Protein AF-0000000084945903 (afdb_homodimer)

Structure (mmCIF, N/CA/C/O backbone):
data_AF-0000000084945903-model_v1
#
loop_
_entity.id
_entity.type
_entity.pdbx_description
1 polymer 'inorganic diphosphatase'
#
loop_
_atom_site.group_PDB
_atom_site.id
_atom_site.type_symbol
_atom_site.label_atom_id
_atom_site.label_alt_id
_atom_site.label_comp_id
_atom_site.label_asym_id
_atom_site.label_entity_id
_atom_site.label_seq_id
_atom_site.pdbx_PDB_ins_code
_atom_site.Cartn_x
_atom_site.Cartn_y
_atom_site.Cartn_z
_atom_site.occupancy
_atom_site.B_iso_or_equiv
_atom_site.auth_seq_id
_atom_site.auth_comp_id
_atom_site.auth_asym_id
_atom_site.auth_atom_id
_atom_site.pdbx_PDB_model_num
ATOM 1 N N . MET A 1 1 ? -1.963 -28.906 -8.922 1 53.62 1 MET A N 1
ATOM 2 C CA . MET A 1 1 ? -1.232 -28.281 -7.812 1 53.62 1 MET A CA 1
ATOM 3 C C . MET A 1 1 ? -2.066 -27.203 -7.145 1 53.62 1 MET A C 1
ATOM 5 O O . MET A 1 1 ? -2.729 -26.422 -7.824 1 53.62 1 MET A O 1
ATOM 9 N N . LEU A 1 2 ? -2.314 -27.281 -5.73 1 74.5 2 LEU A N 1
ATOM 10 C CA . LEU A 1 2 ? -3.121 -26.312 -5 1 74.5 2 LEU A CA 1
ATOM 11 C C . LEU A 1 2 ? -2.34 -25.031 -4.758 1 74.5 2 LEU A C 1
ATOM 13 O O . LEU A 1 2 ? -1.107 -25.047 -4.715 1 74.5 2 LEU A O 1
ATOM 17 N N . CYS A 1 3 ? -2.883 -23.938 -4.793 1 81.94 3 CYS A N 1
ATOM 18 C CA . CYS A 1 3 ? -2.23 -22.656 -4.57 1 81.94 3 CYS A CA 1
ATOM 19 C C . CYS A 1 3 ? -1.301 -22.719 -3.363 1 81.94 3 CYS A C 1
ATOM 21 O O . CYS A 1 3 ? -0.206 -22.156 -3.387 1 81.94 3 CYS A O 1
ATOM 23 N N . ARG A 1 4 ? -1.562 -23.594 -2.402 1 86.12 4 ARG A N 1
ATOM 24 C CA . ARG A 1 4 ? -0.772 -23.719 -1.182 1 86.12 4 ARG A CA 1
ATOM 25 C C . ARG A 1 4 ? 0.552 -24.422 -1.459 1 86.12 4 ARG A C 1
ATOM 27 O O . ARG A 1 4 ? 1.508 -24.281 -0.692 1 86.12 4 ARG A O 1
ATOM 34 N N . ASP A 1 5 ? 0.568 -25.125 -2.582 1 89.25 5 ASP A N 1
ATOM 35 C CA . ASP A 1 5 ? 1.777 -25.859 -2.949 1 89.25 5 ASP A CA 1
ATOM 36 C C . ASP A 1 5 ? 2.906 -24.891 -3.324 1 89.25 5 ASP A C 1
ATOM 38 O O . ASP A 1 5 ? 4.074 -25.297 -3.373 1 89.25 5 ASP A O 1
ATOM 42 N N . TYR A 1 6 ? 2.566 -23.688 -3.48 1 93.75 6 TYR A N 1
ATOM 43 C CA . TYR A 1 6 ? 3.553 -22.703 -3.912 1 93.75 6 TYR A CA 1
ATOM 44 C C . TYR A 1 6 ? 4.164 -21.984 -2.719 1 93.75 6 TYR A C 1
ATOM 46 O O . TYR A 1 6 ? 5.152 -21.25 -2.861 1 93.75 6 TYR A O 1
ATOM 54 N N . LEU A 1 7 ? 3.676 -22.234 -1.487 1 95.81 7 LEU A N 1
ATOM 55 C CA . LEU A 1 7 ? 4.168 -21.562 -0.293 1 95.81 7 LEU A CA 1
ATOM 56 C C . LEU A 1 7 ? 5.66 -21.828 -0.098 1 95.81 7 LEU A C 1
ATOM 58 O O . LEU A 1 7 ? 6.113 -22.969 -0.208 1 95.81 7 LEU A O 1
ATOM 62 N N . TYR A 1 8 ? 6.398 -20.766 0.088 1 96.88 8 TYR A N 1
ATOM 63 C CA . TYR A 1 8 ? 7.824 -20.719 0.393 1 96.88 8 TYR A CA 1
ATOM 64 C C . TYR A 1 8 ? 8.656 -21.125 -0.82 1 96.88 8 TYR A C 1
ATOM 66 O O . TYR A 1 8 ? 9.875 -21.281 -0.719 1 96.88 8 TYR A O 1
ATOM 74 N N . GLN A 1 9 ? 8.016 -21.25 -1.964 1 96.5 9 GLN A N 1
ATOM 75 C CA . GLN A 1 9 ? 8.734 -21.5 -3.215 1 96.5 9 GLN A CA 1
ATOM 76 C C . GLN A 1 9 ? 9.102 -20.188 -3.896 1 96.5 9 GLN A C 1
ATOM 78 O O . GLN A 1 9 ? 8.398 -19.188 -3.75 1 96.5 9 GLN A O 1
ATOM 83 N N . GLU A 1 10 ? 10.266 -20.25 -4.562 1 97.88 10 GLU A N 1
ATOM 84 C CA . GLU A 1 10 ? 10.602 -19.141 -5.461 1 97.88 10 GLU A CA 1
ATOM 85 C C . GLU A 1 10 ? 9.844 -19.266 -6.777 1 97.88 10 GLU A C 1
ATOM 87 O O . GLU A 1 10 ? 9.742 -20.344 -7.355 1 97.88 10 GLU A O 1
ATOM 92 N N . VAL A 1 11 ? 9.219 -18.172 -7.199 1 97.75 11 VAL A N 1
ATOM 93 C CA . VAL A 1 11 ? 8.477 -18.125 -8.453 1 97.75 11 VAL A CA 1
ATOM 94 C C . VAL A 1 11 ? 8.875 -16.891 -9.25 1 97.75 11 VAL A C 1
ATOM 96 O O . VAL A 1 11 ? 9.492 -15.969 -8.711 1 97.75 11 VAL A O 1
ATOM 99 N N . GLU A 1 12 ? 8.68 -16.969 -10.523 1 98.12 12 GLU A N 1
ATOM 100 C CA . GLU A 1 12 ? 8.734 -15.773 -11.352 1 98.12 12 GLU A CA 1
ATOM 101 C C . GLU A 1 12 ? 7.336 -15.234 -11.641 1 98.12 12 GLU A C 1
ATOM 103 O O . GLU A 1 12 ? 6.477 -15.961 -12.141 1 98.12 12 GLU A O 1
ATOM 108 N N . VAL A 1 13 ? 7.121 -14.023 -11.266 1 98.5 13 VAL A N 1
ATOM 109 C CA . VAL A 1 13 ? 5.855 -13.352 -11.547 1 98.5 13 VAL A CA 1
ATOM 110 C C . VAL A 1 13 ? 5.973 -12.555 -12.844 1 98.5 13 VAL A C 1
ATOM 112 O O . VAL A 1 13 ? 6.871 -11.719 -12.984 1 98.5 13 VAL A O 1
ATOM 115 N N . LEU A 1 14 ? 5.152 -12.852 -13.812 1 98.44 14 LEU A N 1
ATOM 116 C CA . LEU A 1 14 ? 4.992 -11.977 -14.969 1 98.44 14 LEU A CA 1
ATOM 117 C C . LEU A 1 14 ? 3.984 -10.867 -14.672 1 98.44 14 LEU A C 1
ATOM 119 O O . LEU A 1 14 ? 2.832 -11.148 -14.328 1 98.44 14 LEU A O 1
ATOM 123 N N . ILE A 1 15 ? 4.457 -9.625 -14.781 1 98.44 15 ILE A N 1
ATOM 124 C CA . ILE A 1 15 ? 3.652 -8.484 -14.359 1 98.44 15 ILE A CA 1
ATOM 125 C C . ILE A 1 15 ? 2.844 -7.957 -15.539 1 98.44 15 ILE A C 1
ATOM 127 O O . ILE A 1 15 ? 3.412 -7.555 -16.562 1 98.44 15 ILE A O 1
ATOM 131 N N . ASP A 1 16 ? 1.551 -7.957 -15.469 1 97 16 ASP A N 1
ATOM 132 C CA . ASP A 1 16 ? 0.704 -7.395 -16.516 1 97 16 ASP A CA 1
ATOM 133 C C . ASP A 1 16 ? -0.029 -6.152 -16.016 1 97 16 ASP A C 1
ATOM 135 O O . ASP A 1 16 ? -0.685 -5.457 -16.797 1 97 16 ASP A O 1
ATOM 139 N N . ARG A 1 17 ? 0.052 -5.801 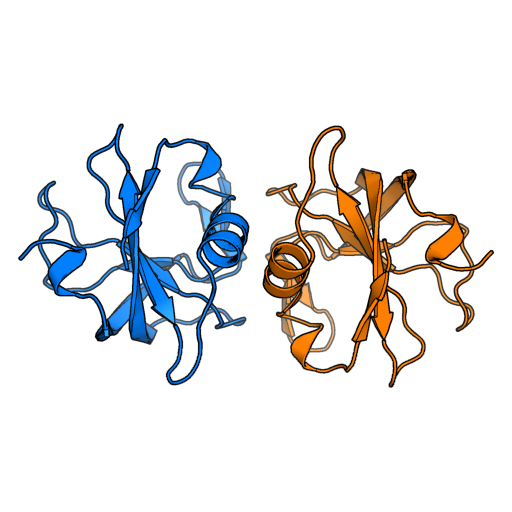-14.734 1 97.44 17 ARG A N 1
ATOM 140 C CA . ARG A 1 17 ? -0.387 -4.555 -14.109 1 97.44 17 ARG A CA 1
ATOM 141 C C . ARG A 1 17 ? 0.729 -3.939 -13.273 1 97.44 17 ARG A C 1
ATOM 143 O O . ARG A 1 17 ? 0.766 -4.113 -12.055 1 97.44 17 ARG A O 1
ATOM 150 N N . PRO A 1 18 ? 1.621 -3.215 -13.906 1 97 18 PRO A N 1
ATOM 151 C CA . PRO A 1 18 ? 2.721 -2.596 -13.164 1 97 18 PRO A CA 1
ATOM 152 C C . PRO A 1 18 ? 2.234 -1.578 -12.133 1 97 18 PRO A C 1
ATOM 154 O O . PRO A 1 18 ? 1.181 -0.963 -12.312 1 97 18 PRO A O 1
ATOM 157 N N . LEU A 1 19 ? 2.977 -1.481 -11.07 1 97.06 19 LEU A N 1
ATOM 158 C CA . LEU A 1 19 ? 2.709 -0.435 -10.086 1 97.06 19 LEU A CA 1
ATOM 159 C C . LEU A 1 19 ? 2.381 0.885 -10.773 1 97.06 19 LEU A C 1
ATOM 161 O O . LEU A 1 19 ? 3.123 1.332 -11.656 1 97.06 19 LEU A O 1
ATOM 165 N N . GLY A 1 20 ? 1.198 1.454 -10.406 1 95.31 20 GLY A N 1
ATOM 166 C CA . GLY A 1 20 ? 0.802 2.742 -10.953 1 95.31 20 GLY A CA 1
ATOM 167 C C . GLY A 1 20 ? -0.062 2.627 -12.195 1 95.31 20 GLY A C 1
ATOM 168 O O . GLY A 1 20 ? -0.576 3.629 -12.695 1 95.31 20 GLY A O 1
ATOM 169 N N . SER A 1 21 ? -0.204 1.449 -12.742 1 94.12 21 SER A N 1
ATOM 170 C CA . SER A 1 21 ? -1.022 1.266 -13.938 1 94.12 21 SER A CA 1
ATOM 171 C C . SER A 1 21 ? -2.51 1.305 -13.602 1 94.12 21 SER A C 1
ATOM 173 O O . SER A 1 21 ? -2.898 1.066 -12.461 1 94.12 21 SER A O 1
ATOM 175 N N . GLN A 1 22 ? -3.268 1.68 -14.602 1 90 22 GLN A N 1
ATOM 176 C CA . GLN A 1 22 ? -4.719 1.714 -14.469 1 90 22 GLN A CA 1
ATOM 177 C C . GLN A 1 22 ? -5.336 0.371 -14.844 1 90 22 GLN A C 1
ATOM 179 O O . GLN A 1 22 ? -4.918 -0.259 -15.82 1 90 22 GLN A O 1
ATOM 184 N N . HIS A 1 23 ? -6.242 0.002 -13.992 1 88.38 23 HIS A N 1
ATOM 185 C CA . HIS A 1 23 ? -6.984 -1.197 -14.359 1 88.38 23 HIS A CA 1
ATOM 186 C C . HIS A 1 23 ? -7.691 -1.015 -15.703 1 88.38 23 HIS A C 1
ATOM 188 O O . HIS A 1 23 ? -8.328 0.016 -15.938 1 88.38 23 HIS A O 1
ATOM 194 N N . PRO A 1 24 ? -7.582 -1.979 -16.516 1 83.38 24 PRO A N 1
ATOM 195 C CA . PRO A 1 24 ? -8.07 -1.816 -17.891 1 83.38 24 PRO A CA 1
ATOM 196 C C . PRO A 1 24 ? -9.586 -1.621 -17.953 1 83.38 24 PRO A C 1
ATOM 198 O O . PRO A 1 24 ? -10.078 -0.942 -18.859 1 83.38 24 PRO A O 1
ATOM 201 N N . GLN A 1 25 ? -10.336 -2.203 -17.031 1 83.81 25 GLN A N 1
ATOM 202 C CA . GLN A 1 25 ? -11.789 -2.195 -17.125 1 83.81 25 GLN A CA 1
ATOM 203 C C . GLN A 1 25 ? -12.398 -1.239 -16.109 1 83.81 25 GLN A C 1
ATOM 205 O O . GLN A 1 25 ? -13.391 -0.564 -16.391 1 83.81 25 GLN A O 1
ATOM 210 N N . TYR A 1 26 ? -11.922 -1.153 -14.812 1 81.88 26 TYR A N 1
ATOM 211 C CA . TYR A 1 26 ? -12.586 -0.466 -13.719 1 81.88 26 TYR A CA 1
ATOM 212 C C . TYR A 1 26 ? -11.906 0.864 -13.414 1 81.88 26 TYR A C 1
ATOM 214 O O . TYR A 1 26 ? -12.383 1.637 -12.578 1 81.88 26 TYR A O 1
ATOM 222 N N . GLY A 1 27 ? -10.812 1.204 -13.969 1 78.5 27 GLY A N 1
ATOM 223 C CA . GLY A 1 27 ? -10.195 2.523 -13.953 1 78.5 27 GLY A CA 1
ATOM 224 C C . GLY A 1 27 ? -9.375 2.787 -12.703 1 78.5 27 GLY A C 1
ATOM 225 O O . GLY A 1 27 ? -8.719 3.824 -12.594 1 78.5 27 GLY A O 1
ATOM 226 N N . PHE A 1 28 ? -9.461 1.848 -11.719 1 85.75 28 PHE A N 1
ATOM 227 C CA . PHE A 1 28 ? -8.664 2.143 -10.539 1 85.75 28 PHE A CA 1
ATOM 228 C C . PHE A 1 28 ? -7.184 1.907 -10.805 1 85.75 28 PHE A C 1
ATOM 230 O O . PHE A 1 28 ? -6.824 1.235 -11.781 1 85.75 28 PHE A O 1
ATOM 237 N N . ILE A 1 29 ? -6.34 2.529 -10.016 1 93.69 29 ILE A N 1
ATOM 238 C CA . ILE A 1 29 ? -4.887 2.461 -10.125 1 93.69 29 ILE A CA 1
ATOM 239 C C . ILE A 1 29 ? -4.348 1.356 -9.219 1 93.69 29 ILE A C 1
ATOM 241 O O . ILE A 1 29 ? -4.793 1.21 -8.078 1 93.69 29 ILE A O 1
ATOM 245 N N . TYR A 1 30 ? -3.416 0.557 -9.734 1 96.75 30 TYR A N 1
ATOM 246 C CA . TYR A 1 30 ? -2.752 -0.461 -8.93 1 96.75 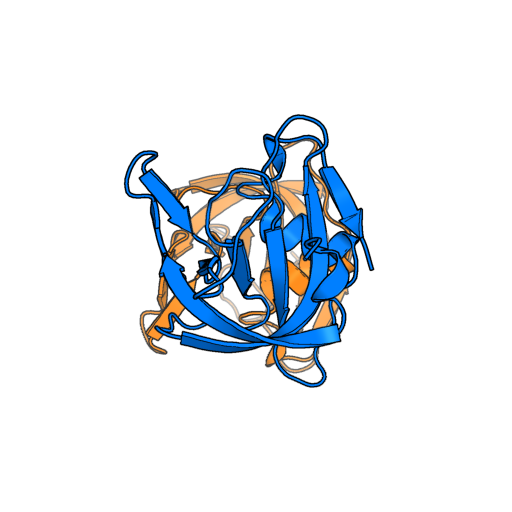30 TYR A CA 1
ATOM 247 C C . TYR A 1 30 ? -1.66 0.156 -8.062 1 96.75 30 TYR A C 1
ATOM 249 O O . TYR A 1 30 ? -0.661 0.662 -8.578 1 96.75 30 TYR A O 1
ATOM 257 N N . PRO A 1 31 ? -1.787 0.032 -6.77 1 97.44 31 PRO A N 1
ATOM 258 C CA . PRO A 1 31 ? -0.754 0.595 -5.898 1 97.44 31 PRO A CA 1
ATOM 259 C C . PRO A 1 31 ? 0.43 -0.349 -5.699 1 97.44 31 PRO A C 1
ATOM 261 O O . PRO A 1 31 ? 1.295 -0.092 -4.859 1 97.44 31 PRO A O 1
ATOM 264 N N . LEU A 1 32 ? 0.467 -1.45 -6.293 1 98 32 LEU A N 1
ATOM 265 C CA . LEU A 1 32 ? 1.541 -2.438 -6.293 1 98 32 LEU A CA 1
ATOM 266 C C . LEU A 1 32 ? 1.611 -3.168 -7.629 1 98 32 LEU A C 1
ATOM 268 O O . LEU A 1 32 ? 0.743 -2.988 -8.484 1 98 32 LEU A O 1
ATOM 272 N N . ASN A 1 33 ? 2.699 -3.883 -7.844 1 98.38 33 ASN A N 1
ATOM 273 C CA . ASN A 1 33 ? 2.803 -4.762 -9 1 98.38 33 ASN A CA 1
ATOM 274 C C . ASN A 1 33 ? 1.89 -5.977 -8.867 1 98.38 33 ASN A C 1
ATOM 276 O O . ASN A 1 33 ? 1.794 -6.574 -7.793 1 98.38 33 ASN A O 1
ATOM 280 N N . TYR A 1 34 ? 1.19 -6.211 -9.922 1 98.5 34 TYR A N 1
ATOM 281 C CA . TYR A 1 34 ? 0.259 -7.332 -9.977 1 98.5 34 TYR A CA 1
ATOM 282 C C . TYR A 1 34 ? 0.457 -8.141 -11.25 1 98.5 34 TYR A C 1
ATOM 284 O O . TYR A 1 34 ? 0.692 -7.578 -12.32 1 98.5 34 TYR A O 1
ATOM 292 N N . GLY A 1 35 ? 0.485 -9.438 -11.102 1 97.88 35 GLY A N 1
ATOM 293 C CA . GLY A 1 35 ? 0.72 -10.289 -12.258 1 97.88 35 GLY A CA 1
ATOM 294 C C . GLY A 1 35 ? 0.285 -11.727 -12.031 1 97.88 35 GLY A C 1
ATOM 295 O O . GLY A 1 35 ? -0.727 -11.984 -11.375 1 97.88 35 GLY A O 1
ATOM 296 N N . PHE A 1 36 ? 0.948 -12.586 -12.68 1 97.31 36 PHE A N 1
ATOM 297 C CA . PHE A 1 36 ? 0.572 -14 -12.633 1 97.31 36 PHE A CA 1
ATOM 298 C C . PHE A 1 36 ? 1.793 -14.891 -12.82 1 97.31 36 PHE A C 1
ATOM 300 O O . PHE A 1 36 ? 2.869 -14.414 -13.18 1 97.31 36 PHE A O 1
ATOM 307 N N . ILE A 1 37 ? 1.66 -16.156 -12.406 1 96.5 37 ILE A N 1
ATOM 308 C CA . ILE A 1 37 ? 2.686 -17.172 -12.625 1 96.5 37 ILE A CA 1
ATOM 309 C C . ILE A 1 37 ? 2.379 -17.953 -13.898 1 96.5 37 ILE A C 1
ATOM 311 O O . ILE A 1 37 ? 1.339 -18.609 -14 1 96.5 37 ILE A O 1
ATOM 315 N N . GLU A 1 38 ? 3.324 -17.922 -14.82 1 92.62 38 GLU A N 1
ATOM 316 C CA . GLU A 1 38 ? 3.115 -18.609 -16.094 1 92.62 38 GLU A CA 1
ATOM 317 C C . GLU A 1 38 ? 3.059 -20.109 -15.906 1 92.62 38 GLU A C 1
ATOM 319 O O . GLU A 1 38 ? 3.686 -20.656 -14.992 1 92.62 38 GLU A O 1
ATOM 324 N N . ASN A 1 39 ? 2.316 -20.766 -16.75 1 87.06 39 ASN A N 1
ATOM 325 C CA . ASN A 1 39 ? 2.266 -22.219 -16.875 1 87.06 39 ASN A CA 1
ATOM 326 C C . ASN A 1 39 ? 1.688 -22.875 -15.609 1 87.06 39 ASN A C 1
ATOM 328 O O . ASN A 1 39 ? 2.162 -23.922 -15.172 1 87.06 39 ASN A O 1
ATOM 332 N N . THR A 1 40 ? 0.971 -22.125 -14.898 1 84.06 40 THR A N 1
ATOM 333 C CA . THR A 1 40 ? 0.208 -22.688 -13.789 1 84.06 40 THR A CA 1
ATOM 334 C C . THR A 1 40 ? -1.272 -22.781 -14.148 1 84.06 40 THR A C 1
ATOM 336 O O . THR A 1 40 ? -1.717 -22.203 -15.133 1 84.06 40 THR A O 1
ATOM 339 N N . VAL A 1 41 ? -1.942 -23.688 -13.547 1 73.62 41 VAL A N 1
ATOM 340 C CA . VAL A 1 41 ? -3.389 -23.812 -13.695 1 73.62 41 VAL A CA 1
ATOM 341 C C . VAL A 1 41 ? -4.066 -23.656 -12.336 1 73.62 41 VAL A C 1
ATOM 343 O O . VAL A 1 41 ? -3.74 -24.391 -11.391 1 73.62 41 VAL A O 1
ATOM 346 N N . SER A 1 42 ? -4.824 -22.594 -12.148 1 70.75 42 SER A N 1
ATOM 347 C CA . SER A 1 42 ? -5.578 -22.406 -10.914 1 70.75 42 SER A CA 1
ATOM 348 C C . SER A 1 42 ? -6.867 -23.219 -10.914 1 70.75 42 SER A C 1
ATOM 350 O O . SER A 1 42 ? -7.09 -24.031 -11.82 1 70.75 42 SER A O 1
ATOM 352 N N . GLY A 1 43 ? -7.605 -23.203 -9.812 1 67.56 43 GLY A N 1
ATOM 353 C CA . GLY A 1 43 ? -8.852 -23.953 -9.68 1 67.56 43 GLY A CA 1
ATOM 354 C C . GLY A 1 43 ? -9.891 -23.562 -10.719 1 67.56 43 GLY A C 1
ATOM 355 O O . GLY A 1 43 ? -10.773 -24.359 -11.047 1 67.56 43 GLY A O 1
ATOM 356 N N . ASP A 1 44 ? -9.734 -22.391 -11.273 1 69.94 44 ASP A N 1
ATOM 357 C CA . ASP A 1 44 ? -10.688 -21.953 -12.281 1 69.94 44 ASP A CA 1
ATOM 358 C C . ASP A 1 44 ? -10.125 -22.125 -13.688 1 69.94 44 ASP A C 1
ATOM 360 O O . ASP A 1 44 ? -10.734 -21.703 -14.672 1 69.94 44 ASP A O 1
ATOM 364 N N . GLY A 1 45 ? -9.047 -22.797 -13.742 1 77.06 45 GLY A N 1
ATOM 365 C CA . GLY A 1 45 ? -8.445 -23.109 -15.031 1 77.06 45 GLY A CA 1
ATOM 366 C C . GLY A 1 45 ? -7.594 -21.984 -15.578 1 77.06 45 GLY A C 1
ATOM 367 O O . GLY A 1 45 ? -7.105 -22.062 -16.703 1 77.06 45 GLY A O 1
ATOM 368 N N . GLU A 1 46 ? -7.43 -20.891 -14.703 1 82.81 46 GLU A N 1
ATOM 369 C CA . GLU A 1 46 ? -6.629 -19.75 -15.117 1 82.81 46 GLU A CA 1
ATOM 370 C C . GLU A 1 46 ? -5.262 -19.766 -14.438 1 82.81 46 GLU A C 1
ATOM 372 O O . GLU A 1 46 ? -4.996 -20.594 -13.57 1 82.81 46 GLU A O 1
ATOM 377 N N . GLU A 1 47 ? -4.375 -18.953 -14.992 1 91 47 GLU A N 1
ATOM 378 C CA . GLU A 1 47 ? -3.082 -18.812 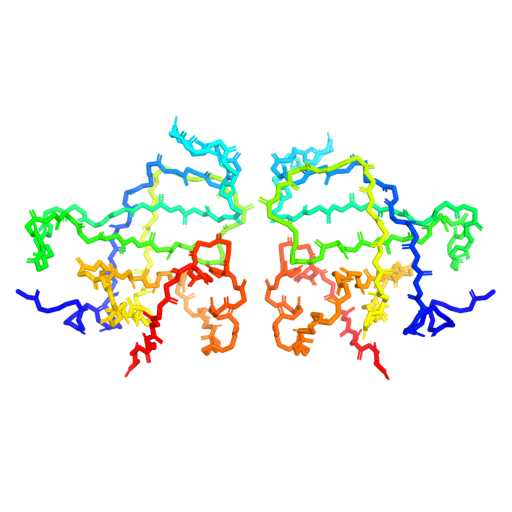-14.328 1 91 47 GLU A CA 1
ATOM 379 C C . GLU A 1 47 ? -3.242 -18.234 -12.93 1 91 47 GLU A C 1
ATOM 381 O O . GLU A 1 47 ? -4.203 -17.516 -12.656 1 91 47 GLU A O 1
ATOM 386 N N . LEU A 1 48 ? -2.338 -18.609 -12.086 1 93.69 48 LEU A N 1
ATOM 387 C CA . LEU A 1 48 ? -2.387 -18.125 -10.711 1 93.69 48 LEU A CA 1
ATOM 388 C C . LEU A 1 48 ? -1.996 -16.656 -10.633 1 93.69 48 LEU A C 1
ATOM 390 O O . LEU A 1 48 ? -0.937 -16.266 -11.133 1 93.69 48 LEU A O 1
ATOM 394 N N . ASP A 1 49 ? -2.818 -15.867 -10 1 96.38 49 ASP A N 1
ATOM 395 C CA . ASP A 1 49 ? -2.553 -14.445 -9.789 1 96.38 49 ASP A CA 1
ATOM 396 C C . ASP A 1 49 ? -1.607 -14.227 -8.609 1 96.38 49 ASP A C 1
ATOM 398 O O . ASP A 1 49 ? -1.593 -15.023 -7.668 1 96.38 49 ASP A O 1
ATOM 402 N N . ALA A 1 50 ? -0.868 -13.109 -8.719 1 98.06 50 ALA A N 1
ATOM 403 C CA . ALA A 1 50 ? 0.086 -12.82 -7.652 1 98.06 50 ALA A CA 1
ATOM 404 C C . ALA A 1 50 ? 0.189 -11.32 -7.402 1 98.06 50 ALA A C 1
ATOM 406 O O . ALA A 1 50 ? 0.215 -10.523 -8.344 1 98.06 50 ALA A O 1
ATOM 407 N N . TYR A 1 51 ? 0.147 -10.977 -6.141 1 98.75 51 TYR A N 1
ATOM 408 C CA . TYR A 1 51 ? 0.594 -9.664 -5.691 1 98.75 51 TYR A CA 1
ATOM 409 C C . TYR A 1 51 ? 2.096 -9.656 -5.434 1 98.75 51 TYR A C 1
ATOM 411 O O . TYR A 1 51 ? 2.617 -10.539 -4.75 1 98.75 51 TYR A O 1
ATOM 419 N N . LEU A 1 52 ? 2.793 -8.688 -6.02 1 98.88 52 LEU A N 1
ATOM 420 C CA . LEU A 1 52 ? 4.195 -8.477 -5.688 1 98.88 52 LEU A CA 1
ATOM 421 C C . LEU A 1 52 ? 4.352 -7.336 -4.688 1 98.88 52 LEU A C 1
ATOM 423 O O . LEU A 1 52 ? 4.059 -6.18 -5.008 1 98.88 52 LEU A O 1
ATOM 427 N N . LEU A 1 53 ? 4.785 -7.691 -3.43 1 98.81 53 LEU A N 1
ATOM 428 C CA . LEU A 1 53 ? 4.984 -6.715 -2.365 1 98.81 53 LEU A CA 1
ATOM 429 C C . LEU A 1 53 ? 6.465 -6.398 -2.186 1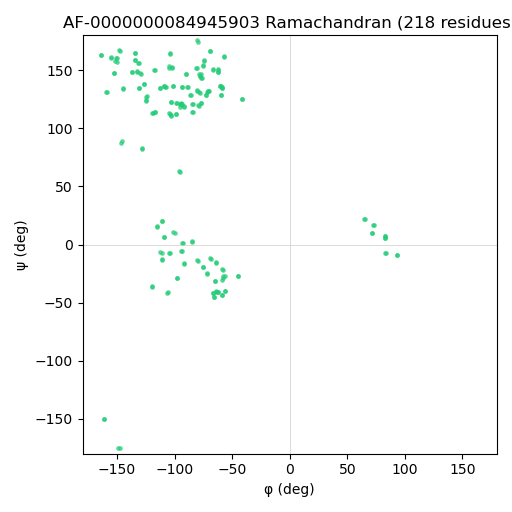 98.81 53 LEU A C 1
ATOM 431 O O . LEU A 1 53 ? 7.324 -7.227 -2.5 1 98.81 53 LEU A O 1
ATOM 435 N N . GLY A 1 54 ? 6.746 -5.207 -1.721 1 97.88 54 GLY A N 1
ATOM 436 C CA . GLY A 1 54 ? 8.109 -4.844 -1.369 1 97.88 54 GLY A CA 1
ATOM 437 C C . GLY A 1 54 ? 8.938 -4.398 -2.561 1 97.88 54 GLY A C 1
ATOM 438 O O . GLY A 1 54 ? 10.164 -4.316 -2.477 1 97.88 54 GLY A O 1
ATOM 439 N N . VAL A 1 55 ? 8.336 -4.246 -3.672 1 97.5 55 VAL A N 1
ATOM 440 C CA . VAL A 1 55 ? 8.953 -3.707 -4.879 1 97.5 55 VAL A CA 1
ATOM 441 C C . VAL A 1 55 ? 8.258 -2.41 -5.281 1 97.5 55 VAL A C 1
ATOM 443 O O . VAL A 1 55 ? 7.102 -2.428 -5.711 1 97.5 55 VAL A O 1
ATOM 446 N N . PHE A 1 56 ? 8.914 -1.304 -5.238 1 96 56 PHE A N 1
ATOM 447 C CA . PHE A 1 56 ? 8.258 0 -5.234 1 96 56 PHE A CA 1
ATOM 448 C C . PHE A 1 56 ? 8.516 0.734 -6.543 1 96 56 PHE A C 1
ATOM 450 O O . PHE A 1 56 ? 8.5 1.967 -6.582 1 96 56 PHE A O 1
ATOM 457 N N . GLU A 1 57 ? 8.875 0.06 -7.57 1 94.69 57 GLU A N 1
ATOM 458 C CA . GLU A 1 57 ? 8.938 0.522 -8.953 1 94.69 57 GLU A CA 1
ATOM 459 C C . GLU A 1 57 ? 8.211 -0.44 -9.891 1 94.69 57 GLU A C 1
ATOM 461 O O . GLU A 1 57 ? 8.164 -1.646 -9.641 1 94.69 57 GLU A O 1
ATOM 466 N N . PRO A 1 58 ? 7.602 0.143 -10.969 1 96.12 58 PRO A N 1
ATOM 467 C CA . PRO A 1 58 ? 7 -0.776 -11.938 1 96.12 58 PRO A CA 1
ATOM 468 C C . PRO A 1 58 ? 8.023 -1.724 -12.562 1 96.12 58 PRO A C 1
ATOM 470 O O . PRO A 1 58 ? 9.141 -1.312 -12.883 1 96.12 58 PRO A O 1
ATOM 473 N N . VAL A 1 59 ? 7.68 -2.986 -12.688 1 97.69 59 VAL A N 1
ATOM 474 C CA . VAL A 1 59 ? 8.562 -3.977 -13.297 1 97.69 59 VAL A CA 1
ATOM 475 C C . VAL A 1 59 ? 7.773 -4.832 -14.281 1 97.69 59 VAL A C 1
ATOM 477 O O . VAL A 1 59 ? 6.539 -4.777 -14.32 1 97.69 59 VAL A O 1
ATOM 480 N N . GLU A 1 60 ? 8.461 -5.578 -15.148 1 98.12 60 GLU A N 1
ATOM 481 C CA . GLU A 1 60 ? 7.828 -6.445 -16.141 1 98.12 60 GLU A CA 1
ATOM 482 C C . GLU A 1 60 ? 7.785 -7.891 -15.656 1 98.12 60 GLU A C 1
ATOM 484 O O . GLU A 1 60 ? 6.926 -8.664 -16.078 1 98.12 60 GLU A O 1
ATOM 489 N N . ARG A 1 61 ? 8.719 -8.18 -14.883 1 98.62 61 ARG A N 1
ATOM 490 C CA . ARG A 1 61 ? 8.82 -9.5 -14.258 1 98.62 61 ARG A CA 1
ATOM 491 C C . ARG A 1 61 ? 9.625 -9.422 -12.961 1 98.62 61 ARG A C 1
ATOM 493 O O . ARG A 1 61 ? 10.367 -8.469 -12.734 1 98.62 61 ARG A O 1
ATOM 500 N N . TYR A 1 62 ? 9.492 -10.375 -12.141 1 98.75 62 TYR A N 1
ATOM 501 C CA . TYR A 1 62 ? 10.219 -10.406 -10.883 1 98.75 62 TYR A CA 1
ATOM 502 C C . TYR A 1 62 ? 10.297 -11.82 -10.328 1 98.75 62 TYR A C 1
ATOM 504 O O . TYR A 1 62 ? 9.297 -12.547 -10.312 1 98.75 62 TYR A O 1
ATOM 512 N N . ARG A 1 63 ? 11.461 -12.242 -9.953 1 98.69 63 ARG A N 1
ATOM 513 C CA . ARG A 1 63 ? 11.641 -13.508 -9.25 1 98.69 63 ARG A CA 1
ATOM 514 C C . ARG A 1 63 ? 11.664 -13.297 -7.742 1 98.69 63 ARG A C 1
ATOM 516 O O . ARG A 1 63 ? 12.484 -12.531 -7.234 1 98.69 63 ARG A O 1
ATOM 523 N N . GLY A 1 64 ? 10.758 -13.891 -7.027 1 98.62 64 GLY A N 1
ATOM 524 C CA . GLY A 1 64 ? 10.648 -13.75 -5.582 1 98.62 64 GLY A CA 1
ATOM 525 C C . GLY A 1 64 ? 10.094 -14.992 -4.906 1 98.62 64 GLY A C 1
ATOM 526 O O . GLY A 1 64 ? 9.992 -16.047 -5.531 1 98.62 64 GLY A O 1
ATOM 527 N N . VAL A 1 65 ? 9.867 -14.922 -3.596 1 98.69 65 VAL A N 1
ATOM 528 C CA . VAL A 1 65 ? 9.422 -16.047 -2.779 1 98.69 65 VAL A CA 1
ATOM 529 C C . VAL A 1 65 ? 7.965 -15.859 -2.379 1 98.69 65 VAL A C 1
ATOM 531 O O . VAL A 1 65 ? 7.555 -14.758 -2.006 1 98.69 65 VAL A O 1
ATOM 534 N N . VAL A 1 66 ? 7.141 -16.906 -2.477 1 98.56 66 VAL A N 1
ATOM 535 C CA . VAL A 1 66 ? 5.754 -16.875 -2.027 1 98.56 66 VAL A CA 1
ATOM 536 C C . VAL A 1 66 ? 5.699 -17 -0.505 1 98.56 66 VAL A C 1
ATOM 538 O O . VAL A 1 66 ? 6.117 -18.016 0.058 1 98.56 66 VAL A O 1
ATOM 541 N N . ILE A 1 67 ? 5.105 -16.016 0.158 1 98.81 67 ILE A N 1
ATOM 542 C CA . ILE A 1 67 ? 5.141 -16.062 1.615 1 98.81 67 ILE A CA 1
ATOM 543 C C . ILE A 1 67 ? 3.738 -16.328 2.156 1 98.81 67 ILE A C 1
ATOM 545 O O . ILE A 1 67 ? 3.568 -16.625 3.342 1 98.81 67 ILE A O 1
ATOM 549 N N . ALA A 1 68 ? 2.742 -16.203 1.32 1 98.69 68 ALA A N 1
ATOM 550 C CA . ALA A 1 68 ? 1.353 -16.391 1.726 1 98.69 68 ALA A CA 1
ATOM 551 C C . ALA A 1 68 ? 0.448 -16.578 0.511 1 98.69 68 ALA A C 1
ATOM 553 O O . ALA A 1 68 ? 0.866 -16.344 -0.625 1 98.69 68 ALA A O 1
ATOM 554 N N . VAL A 1 69 ? -0.691 -17.078 0.731 1 97.69 69 VAL A N 1
ATOM 555 C CA . VAL A 1 69 ? -1.775 -17.172 -0.24 1 97.69 69 VAL A CA 1
ATOM 556 C C . VAL A 1 69 ? -3.033 -16.516 0.319 1 97.69 69 VAL A C 1
ATOM 558 O O . VAL A 1 69 ? -3.443 -16.797 1.445 1 97.69 69 VAL A O 1
ATOM 561 N N . ILE A 1 70 ? -3.58 -15.555 -0.393 1 98 70 ILE A N 1
ATOM 562 C CA . ILE A 1 70 ? -4.926 -15.086 -0.088 1 98 70 ILE A CA 1
ATOM 563 C C . ILE A 1 70 ? -5.953 -15.992 -0.77 1 98 70 ILE A C 1
ATOM 565 O O . ILE A 1 70 ? -6 -16.062 -2 1 98 70 ILE A O 1
ATOM 569 N N . GLN A 1 71 ? -6.711 -16.688 0.006 1 95.81 71 GLN A N 1
ATOM 570 C CA . GLN A 1 71 ? -7.785 -17.531 -0.499 1 95.81 71 GLN A CA 1
ATOM 571 C C . GLN A 1 71 ? -9.148 -16.875 -0.296 1 95.81 71 GLN A C 1
ATOM 573 O O . GLN A 1 71 ? -9.609 -16.734 0.838 1 95.81 71 GLN A O 1
ATOM 578 N N . ARG A 1 72 ? -9.758 -16.484 -1.384 1 95.62 72 ARG A N 1
ATOM 579 C CA . ARG A 1 72 ? -11.102 -15.945 -1.293 1 95.62 72 ARG A CA 1
ATOM 580 C C . ARG A 1 72 ? -12.117 -17.031 -0.974 1 95.62 72 ARG A C 1
ATOM 582 O O . ARG A 1 72 ? -12.102 -18.109 -1.593 1 95.62 72 ARG A O 1
ATOM 589 N N . THR A 1 73 ? -12.953 -16.812 -0.025 1 95.88 73 THR A N 1
ATOM 590 C CA . THR A 1 73 ? -13.922 -17.828 0.382 1 95.88 73 THR A CA 1
ATOM 591 C C . THR A 1 73 ? -15.227 -17.656 -0.384 1 95.88 73 THR A C 1
ATOM 593 O O . THR A 1 73 ? -16.047 -18.578 -0.437 1 95.88 73 THR A O 1
ATOM 596 N N . ASN A 1 74 ? -15.461 -16.516 -1.009 1 95.69 74 ASN A N 1
ATOM 597 C CA . ASN A 1 74 ? -16.672 -16.266 -1.784 1 95.69 74 ASN A CA 1
ATOM 598 C C . ASN A 1 74 ? -16.359 -16.078 -3.268 1 95.69 74 ASN A C 1
ATOM 600 O O . ASN A 1 74 ? -17.125 -15.461 -4 1 95.69 74 ASN A O 1
ATOM 604 N N . ASP A 1 75 ? -15.195 -16.469 -3.648 1 90.56 75 ASP A N 1
ATOM 605 C CA . ASP A 1 75 ? -14.734 -16.469 -5.031 1 90.56 75 ASP A CA 1
ATOM 606 C C . ASP A 1 75 ? -13.672 -17.531 -5.262 1 90.56 75 ASP A C 1
ATOM 608 O O . ASP A 1 75 ? -12.969 -17.938 -4.328 1 90.56 75 ASP A O 1
ATOM 612 N N . ASN A 1 76 ? -13.633 -18.047 -6.363 1 88.62 76 ASN A N 1
ATOM 613 C CA . ASN A 1 76 ? -12.625 -19.047 -6.719 1 88.62 76 ASN A CA 1
ATOM 614 C C . ASN A 1 76 ? -11.445 -18.406 -7.445 1 88.62 76 ASN A C 1
ATOM 616 O O . ASN A 1 76 ? -11.195 -18.703 -8.617 1 88.62 76 ASN A O 1
ATOM 620 N N . ASP A 1 77 ? -10.789 -17.531 -6.656 1 90.88 77 ASP A N 1
ATOM 621 C CA . ASP A 1 77 ? -9.656 -16.797 -7.215 1 90.88 77 ASP A CA 1
ATOM 622 C C . ASP A 1 77 ? -8.594 -16.531 -6.152 1 90.88 77 ASP A C 1
ATOM 624 O O . ASP A 1 77 ? -8.578 -15.477 -5.523 1 90.88 77 ASP A O 1
ATOM 628 N N . ASP A 1 78 ? -7.691 -17.469 -5.988 1 92.56 78 ASP A N 1
ATOM 629 C CA . ASP A 1 78 ? -6.602 -17.344 -5.027 1 92.56 78 ASP A CA 1
ATOM 630 C C . ASP A 1 78 ? -5.5 -16.422 -5.559 1 92.56 78 ASP A C 1
ATOM 632 O O . ASP A 1 78 ? -5.273 -16.359 -6.77 1 92.56 78 ASP A O 1
ATOM 636 N N . LYS A 1 79 ? -4.902 -15.742 -4.645 1 96.5 79 LYS A N 1
ATOM 637 C CA . LYS A 1 79 ? -3.807 -14.852 -5 1 96.5 79 LYS A CA 1
ATOM 638 C C . LYS A 1 79 ? -2.545 -15.188 -4.211 1 96.5 79 LYS A C 1
ATOM 640 O O . LYS A 1 79 ? -2.58 -15.281 -2.984 1 96.5 79 LYS A O 1
ATOM 645 N N . LEU A 1 80 ? -1.428 -15.375 -4.918 1 97.81 80 LEU A N 1
ATOM 646 C CA . LEU A 1 80 ? -0.141 -15.531 -4.25 1 97.81 80 LEU A CA 1
ATOM 647 C C . LEU A 1 80 ? 0.401 -14.188 -3.783 1 97.81 80 LEU A C 1
ATOM 649 O O . LEU A 1 80 ? 0.21 -13.172 -4.453 1 97.81 80 LEU A O 1
ATOM 653 N N . ILE A 1 81 ? 1.058 -14.227 -2.67 1 98.81 81 ILE A N 1
ATOM 654 C CA . ILE A 1 81 ? 1.834 -13.094 -2.186 1 98.81 81 ILE A CA 1
ATOM 655 C C . ILE A 1 81 ? 3.322 -13.359 -2.4 1 98.81 81 ILE A C 1
ATOM 657 O O . ILE A 1 81 ? 3.902 -14.234 -1.759 1 98.81 81 ILE A O 1
ATOM 661 N N . VAL A 1 82 ? 3.902 -12.586 -3.279 1 98.81 82 VAL A N 1
ATOM 662 C CA . VAL A 1 82 ? 5.305 -12.773 -3.635 1 98.81 82 VAL A CA 1
ATOM 663 C C . VAL A 1 82 ? 6.125 -11.586 -3.15 1 98.81 82 VAL A C 1
ATOM 665 O O . VAL A 1 82 ? 5.707 -10.43 -3.301 1 98.81 82 VAL A O 1
ATOM 668 N N . VAL A 1 83 ? 7.312 -11.891 -2.506 1 98.94 83 VAL A N 1
ATOM 669 C CA . VAL A 1 83 ? 8.18 -10.852 -1.96 1 98.94 83 VAL A CA 1
ATOM 670 C C . VAL A 1 83 ? 9.625 -11.125 -2.338 1 98.94 83 VAL A C 1
ATOM 672 O O . VAL A 1 83 ? 9.977 -12.25 -2.707 1 98.94 83 VAL A O 1
ATOM 675 N N . PRO A 1 84 ? 10.484 -10.031 -2.301 1 98.69 84 PRO A N 1
ATOM 676 C CA . PRO A 1 84 ? 11.922 -10.289 -2.439 1 98.69 84 PRO A CA 1
ATOM 677 C C . PRO A 1 84 ? 12.453 -11.258 -1.386 1 98.69 84 PRO A C 1
ATOM 679 O O . PRO A 1 84 ? 11.812 -11.461 -0.347 1 98.69 84 PRO A O 1
ATOM 682 N N . HIS A 1 85 ? 13.625 -11.797 -1.695 1 97.88 85 HIS A N 1
ATOM 683 C CA . HIS A 1 85 ? 14.273 -12.672 -0.728 1 97.88 85 HIS A CA 1
ATOM 684 C C . HIS A 1 85 ? 14.547 -11.945 0.583 1 97.88 85 HIS A C 1
ATOM 686 O O . HIS A 1 85 ? 14.945 -10.773 0.577 1 97.88 85 HIS A O 1
ATOM 692 N N . ASN A 1 86 ? 14.305 -12.516 1.723 1 96.12 86 ASN A N 1
ATOM 693 C CA . ASN A 1 86 ? 14.578 -12.039 3.074 1 96.12 86 ASN A CA 1
ATOM 694 C C . ASN A 1 86 ? 13.633 -10.906 3.473 1 96.12 86 ASN A C 1
ATOM 696 O O . ASN A 1 86 ? 13.961 -10.094 4.34 1 96.12 86 ASN A O 1
ATOM 700 N N . VAL A 1 87 ? 12.562 -10.766 2.762 1 97.62 87 VAL A N 1
ATOM 701 C CA . VAL A 1 87 ? 11.5 -9.828 3.115 1 97.62 87 VAL A CA 1
ATOM 702 C C . VAL A 1 87 ? 10.266 -10.594 3.584 1 97.62 87 VAL A C 1
ATOM 704 O O . VAL A 1 87 ? 9.945 -11.656 3.047 1 97.62 87 VAL A O 1
ATOM 707 N N . ASP A 1 88 ? 9.672 -10.133 4.629 1 98.38 88 ASP A N 1
ATOM 708 C CA . ASP A 1 88 ? 8.43 -10.727 5.105 1 98.38 88 ASP A CA 1
ATOM 709 C C . ASP A 1 88 ? 7.426 -9.648 5.512 1 98.38 88 ASP A C 1
ATOM 711 O O . ASP A 1 88 ? 7.812 -8.539 5.883 1 98.38 88 ASP A O 1
ATOM 715 N N . TYR A 1 89 ? 6.184 -9.922 5.344 1 98.69 89 TYR A N 1
ATOM 716 C CA . TYR A 1 89 ? 5.066 -9.102 5.812 1 98.69 89 TYR A CA 1
ATOM 717 C C . TYR A 1 89 ? 4.098 -9.93 6.648 1 98.69 89 TYR A C 1
ATOM 719 O O . TYR A 1 89 ? 3.809 -11.086 6.312 1 98.69 89 TYR A O 1
ATOM 727 N N . SER A 1 90 ? 3.619 -9.336 7.758 1 98.69 90 SER A N 1
ATOM 728 C CA . SER A 1 90 ? 2.594 -10 8.555 1 98.69 90 SER A CA 1
ATOM 729 C C . SER A 1 90 ? 1.265 -10.055 7.805 1 98.69 90 SER A C 1
ATOM 731 O O . SER A 1 90 ? 1.097 -9.398 6.777 1 98.69 90 SER A O 1
ATOM 733 N N . ASP A 1 91 ? 0.337 -10.898 8.328 1 98.69 91 ASP A N 1
ATOM 734 C CA . ASP A 1 91 ? -0.996 -10.969 7.734 1 98.69 91 ASP A CA 1
ATOM 735 C C . ASP A 1 91 ? -1.654 -9.586 7.711 1 98.69 91 ASP A C 1
ATOM 737 O O . ASP A 1 91 ? -2.309 -9.227 6.73 1 98.69 91 ASP A O 1
ATOM 741 N N . GLU A 1 92 ? -1.477 -8.812 8.781 1 98.31 92 GLU A N 1
ATOM 742 C CA . GLU A 1 92 ? -2.049 -7.473 8.859 1 98.31 92 GLU A CA 1
ATOM 743 C C . GLU A 1 92 ? -1.454 -6.555 7.797 1 98.31 92 GLU A C 1
ATOM 745 O O . GLU A 1 92 ? -2.17 -5.762 7.184 1 98.31 92 GLU A O 1
ATOM 750 N N . GLN A 1 93 ? -0.16 -6.691 7.605 1 98.81 93 GLN A N 1
ATOM 751 C CA . GLN A 1 93 ? 0.505 -5.902 6.574 1 98.81 93 GLN A CA 1
ATOM 752 C C . GLN A 1 93 ? 0.018 -6.293 5.184 1 98.81 93 GLN A C 1
ATOM 754 O O . GLN A 1 93 ? -0.26 -5.426 4.352 1 98.81 93 GLN A O 1
ATOM 759 N N . ILE A 1 94 ? -0.084 -7.578 4.926 1 98.88 94 ILE A N 1
ATOM 760 C CA . ILE A 1 94 ? -0.566 -8.086 3.646 1 98.88 94 ILE A CA 1
ATOM 761 C C . ILE A 1 94 ? -1.981 -7.57 3.389 1 98.88 94 ILE A C 1
ATOM 763 O O . ILE A 1 94 ? -2.291 -7.117 2.285 1 98.88 94 ILE A O 1
ATOM 767 N N . ARG A 1 95 ? -2.838 -7.602 4.414 1 98.69 95 ARG A N 1
ATOM 768 C CA . ARG A 1 95 ? -4.211 -7.129 4.266 1 98.69 95 ARG A CA 1
ATOM 769 C C . ARG A 1 95 ? -4.242 -5.641 3.922 1 98.69 95 ARG A C 1
ATOM 771 O O . ARG A 1 95 ? -5.027 -5.215 3.072 1 98.69 95 ARG A O 1
ATOM 778 N N . ALA A 1 96 ? -3.395 -4.871 4.562 1 98.75 96 ALA A N 1
ATOM 779 C CA . ALA A 1 96 ? -3.361 -3.439 4.285 1 98.75 96 ALA A CA 1
ATOM 780 C C . ALA A 1 96 ? -2.871 -3.166 2.865 1 98.75 96 ALA A C 1
ATOM 782 O O . ALA A 1 96 ? -3.436 -2.33 2.156 1 98.75 96 ALA A O 1
ATOM 783 N N . LEU A 1 97 ? -1.873 -3.871 2.438 1 98.75 97 LEU A N 1
ATOM 784 C CA . LEU A 1 97 ? -1.242 -3.639 1.144 1 98.75 97 LEU A CA 1
ATOM 785 C C . LEU A 1 97 ? -2.152 -4.086 0.006 1 98.75 97 LEU A C 1
ATOM 787 O O . LEU A 1 97 ? -2.074 -3.557 -1.104 1 98.75 97 LEU A O 1
ATOM 791 N N . THR A 1 98 ? -3.037 -5.008 0.25 1 98.62 98 THR A N 1
ATOM 792 C CA . THR A 1 98 ? -3.871 -5.555 -0.812 1 98.62 98 THR A CA 1
ATOM 793 C C . THR A 1 98 ? -5.316 -5.09 -0.662 1 98.62 98 THR A C 1
ATOM 795 O O . THR A 1 98 ? -6.195 -5.512 -1.416 1 98.62 98 THR A O 1
ATOM 798 N N . GLU A 1 99 ? -5.566 -4.203 0.258 1 98.19 99 GLU A N 1
ATOM 799 C CA . GLU A 1 99 ? -6.91 -3.756 0.61 1 98.19 99 GLU A CA 1
ATOM 800 C C . GLU A 1 99 ? -7.629 -3.162 -0.598 1 98.19 99 GLU A C 1
ATOM 802 O O . GLU A 1 99 ? -8.844 -3.301 -0.734 1 98.19 99 GLU A O 1
ATOM 807 N N . PHE A 1 100 ? -6.898 -2.549 -1.541 1 96.75 100 PHE A N 1
ATOM 808 C CA . PHE A 1 100 ? -7.488 -1.86 -2.684 1 96.75 100 PHE A CA 1
ATOM 809 C C . PHE A 1 100 ? -8.391 -2.799 -3.473 1 96.75 100 PHE A C 1
ATOM 811 O O . PHE A 1 100 ? -9.359 -2.357 -4.098 1 96.75 100 PHE A O 1
ATOM 818 N N . GLN A 1 101 ? -8.141 -4.055 -3.436 1 96.19 101 GLN A N 1
ATOM 819 C CA . GLN A 1 101 ? -8.906 -5.031 -4.199 1 96.19 101 GLN A CA 1
ATOM 820 C C . GLN A 1 101 ? -9.57 -6.051 -3.273 1 96.19 101 GLN A C 1
ATOM 822 O O . GLN A 1 101 ? -10.75 -6.379 -3.445 1 96.19 101 GLN A O 1
ATOM 827 N N . GLU A 1 102 ? -8.938 -6.418 -2.242 1 97.5 102 GLU A N 1
ATOM 828 C CA . GLU A 1 102 ? -9.383 -7.547 -1.431 1 97.5 102 GLU A CA 1
ATOM 829 C C . GLU A 1 102 ? -10.516 -7.145 -0.498 1 97.5 102 GLU A C 1
ATOM 831 O O . GLU A 1 102 ? -11.211 -8 0.056 1 97.5 102 GLU A O 1
ATOM 836 N N . ARG A 1 103 ? -10.734 -5.84 -0.335 1 96.19 103 ARG A N 1
ATOM 837 C CA . ARG A 1 103 ? -11.82 -5.371 0.524 1 96.19 103 ARG A CA 1
ATOM 838 C C . ARG A 1 103 ? -13.18 -5.789 -0.027 1 96.19 103 ARG A C 1
ATOM 840 O O . ARG A 1 103 ? -14.18 -5.762 0.69 1 96.19 103 ARG A O 1
ATOM 847 N N . TYR A 1 104 ? -13.219 -6.203 -1.292 1 95.88 104 TYR A N 1
ATOM 848 C CA . TYR A 1 104 ? -14.492 -6.539 -1.929 1 95.88 104 TYR A CA 1
ATOM 849 C C . TYR A 1 104 ? -14.781 -8.031 -1.809 1 95.88 104 TYR A C 1
ATOM 851 O O . TYR A 1 104 ? -15.805 -8.516 -2.305 1 95.88 104 TYR A O 1
ATOM 859 N N . PHE A 1 105 ? -13.891 -8.75 -1.15 1 97.38 105 PHE A N 1
ATOM 860 C CA . PHE A 1 105 ? -14.016 -10.195 -1.051 1 97.38 105 PHE A CA 1
ATOM 861 C C . PHE A 1 105 ? -13.812 -10.664 0.387 1 97.38 105 PHE A C 1
ATOM 863 O O . PHE A 1 105 ? -13.141 -9.992 1.172 1 97.38 105 PHE A O 1
ATOM 870 N N . ASN A 1 106 ? -14.5 -11.781 0.768 1 97.94 106 ASN A N 1
ATOM 871 C CA . ASN A 1 106 ? -14.109 -12.516 1.964 1 97.94 106 ASN A CA 1
ATOM 872 C C . ASN A 1 106 ? -12.922 -13.43 1.694 1 97.94 106 ASN A C 1
ATOM 874 O O . ASN A 1 106 ? -12.852 -14.07 0.644 1 97.94 106 ASN A O 1
ATOM 878 N N . SER A 1 107 ? -11.945 -13.336 2.598 1 97.81 107 SER A N 1
ATOM 879 C CA . SER A 1 107 ? -10.758 -14.133 2.307 1 97.81 107 SER A CA 1
ATOM 880 C C . SER A 1 107 ? -10.055 -14.562 3.59 1 97.81 107 SER A C 1
ATOM 882 O O . SER A 1 107 ? -10.312 -14.008 4.66 1 97.81 107 SER A O 1
ATOM 884 N N . VAL A 1 108 ? -9.289 -15.625 3.49 1 97.81 108 VAL A N 1
ATOM 885 C CA . VAL A 1 108 ? -8.352 -16.047 4.527 1 97.81 108 VAL A CA 1
ATOM 886 C C . VAL A 1 108 ? -6.926 -16 3.979 1 97.81 108 VAL A C 1
ATOM 888 O O . VAL A 1 108 ? -6.719 -16.078 2.766 1 97.81 108 VAL A O 1
ATOM 891 N N . ILE A 1 109 ? -6 -15.758 4.832 1 98.25 109 ILE A N 1
ATOM 892 C CA . ILE A 1 109 ? -4.594 -15.805 4.453 1 98.25 109 ILE A CA 1
ATOM 893 C C . ILE A 1 109 ? -3.961 -17.094 4.961 1 98.25 109 ILE A C 1
ATOM 895 O O . ILE A 1 109 ? -4.02 -17.391 6.152 1 98.25 109 ILE A O 1
ATOM 899 N N . LEU A 1 110 ? -3.422 -17.812 4 1 97 110 LEU A N 1
ATOM 900 C CA . LEU A 1 110 ? -2.74 -19.062 4.305 1 97 110 LEU A CA 1
ATOM 901 C C . LEU A 1 110 ? -1.227 -18.875 4.305 1 97 110 LEU A C 1
ATOM 903 O O . LEU A 1 110 ? -0.679 -18.234 3.408 1 97 110 LEU A O 1
ATOM 907 N N . ARG A 1 111 ? -0.524 -19.516 5.387 1 94.56 111 ARG A N 1
ATOM 908 C CA . ARG A 1 111 ? 0.927 -19.406 5.492 1 94.56 111 ARG A CA 1
ATOM 909 C C . ARG A 1 111 ? 1.554 -20.734 5.91 1 94.56 111 ARG A C 1
ATOM 911 O O . ARG A 1 111 ? 0.89 -21.578 6.52 1 94.56 111 ARG A O 1
ATOM 918 N N . MET B 1 1 ? 2.393 25.016 16.766 1 53.25 1 MET B N 1
ATOM 919 C CA . MET B 1 1 ? 1.642 23.781 16.984 1 53.25 1 MET B CA 1
ATOM 920 C C . MET B 1 1 ? 2.467 22.562 16.578 1 53.25 1 MET B C 1
ATOM 922 O O . MET B 1 1 ? 3.139 22.578 15.539 1 53.25 1 MET B O 1
ATOM 926 N N . LEU B 1 2 ? 2.699 21.531 17.531 1 74.5 2 LEU B N 1
ATOM 927 C CA . LEU B 1 2 ? 3.504 20.344 17.266 1 74.5 2 LEU B CA 1
ATOM 928 C C . LEU B 1 2 ? 2.732 19.344 16.406 1 74.5 2 LEU B C 1
ATOM 930 O O . LEU B 1 2 ? 1.499 19.328 16.422 1 74.5 2 LEU B O 1
ATOM 934 N N . CYS B 1 3 ? 3.271 18.672 15.547 1 81.81 3 CYS B N 1
ATOM 935 C CA . CYS B 1 3 ? 2.627 17.688 14.68 1 81.81 3 CYS B CA 1
ATOM 936 C C . CYS B 1 3 ? 1.683 16.797 15.477 1 81.81 3 CYS B C 1
ATOM 938 O O . CYS B 1 3 ? 0.592 16.453 15.008 1 81.81 3 CYS B O 1
ATOM 940 N N . ARG B 1 4 ? 1.921 16.594 16.766 1 86.12 4 ARG B N 1
ATOM 941 C CA . ARG B 1 4 ? 1.113 15.727 17.609 1 86.12 4 ARG B CA 1
ATOM 942 C C . ARG B 1 4 ? -0.215 16.391 17.969 1 86.12 4 ARG B C 1
ATOM 944 O O . ARG B 1 4 ? -1.182 15.711 18.312 1 86.12 4 ARG B O 1
ATOM 951 N N . ASP B 1 5 ? -0.22 17.703 17.812 1 89.25 5 ASP B N 1
ATOM 952 C CA . ASP B 1 5 ? -1.433 18.453 18.125 1 89.25 5 ASP B CA 1
ATOM 953 C C . ASP B 1 5 ? -2.545 18.141 17.125 1 89.25 5 ASP B C 1
ATOM 955 O O . ASP B 1 5 ? -3.715 18.438 17.391 1 89.25 5 ASP B O 1
ATOM 959 N N . TYR B 1 6 ? -2.18 17.516 16.094 1 93.75 6 TYR B N 1
ATOM 960 C CA . TYR B 1 6 ? -3.148 17.234 15.031 1 93.75 6 TYR B CA 1
ATOM 961 C C . TYR B 1 6 ? -3.771 15.852 15.219 1 93.75 6 TYR B C 1
ATOM 963 O O . TYR B 1 6 ? -4.75 15.516 14.547 1 93.75 6 TYR B O 1
ATOM 971 N N . LEU B 1 7 ? -3.303 15.062 16.203 1 95.75 7 LEU B N 1
ATOM 972 C CA . LEU B 1 7 ? -3.807 13.711 16.422 1 95.75 7 LEU B CA 1
ATOM 973 C C . LEU B 1 7 ? -5.301 13.727 16.719 1 95.75 7 LEU B C 1
ATOM 975 O O . LEU B 1 7 ? -5.766 14.531 17.531 1 95.75 7 LEU B O 1
ATOM 979 N N . TYR B 1 8 ? -6.043 12.93 16 1 96.94 8 TYR B N 1
ATOM 980 C CA . TYR B 1 8 ? -7.473 12.672 16.125 1 96.94 8 TYR B CA 1
ATOM 981 C C . TYR B 1 8 ? -8.289 13.875 15.672 1 96.94 8 TYR B C 1
ATOM 983 O O . TYR B 1 8 ? -9.508 13.914 15.852 1 96.94 8 TYR B O 1
ATOM 991 N N . GLN B 1 9 ? -7.629 14.836 15.062 1 96.5 9 GLN B N 1
ATOM 992 C CA . GLN B 1 9 ? -8.328 15.961 14.453 1 96.5 9 GLN B CA 1
ATOM 993 C C . GLN B 1 9 ? -8.672 15.664 12.992 1 96.5 9 GLN B C 1
ATOM 995 O O . GLN B 1 9 ? -7.965 14.906 12.32 1 96.5 9 GLN B O 1
ATOM 1000 N N . GLU B 1 10 ? -9.836 16.234 12.602 1 97.88 10 GLU B N 1
ATOM 1001 C CA . GLU B 1 10 ? -10.141 16.25 11.172 1 97.88 10 GLU B CA 1
ATOM 1002 C C . GLU B 1 10 ? -9.359 17.344 10.445 1 97.88 10 GLU B C 1
ATOM 1004 O O . GLU B 1 10 ? -9.258 18.469 10.93 1 97.88 10 GLU B O 1
ATOM 1009 N N . VAL B 1 11 ? -8.711 16.984 9.352 1 97.75 11 VAL B N 1
ATOM 1010 C CA . VAL B 1 11 ? -7.949 17.922 8.539 1 97.75 11 VAL B CA 1
ATOM 1011 C C . VAL B 1 11 ? -8.328 17.766 7.07 1 97.75 11 VAL B C 1
ATOM 1013 O O . VAL B 1 11 ? -8.945 16.781 6.684 1 97.75 11 VAL B O 1
ATOM 1016 N N . GLU B 1 12 ? -8.117 18.812 6.332 1 98.06 12 GLU B N 1
ATOM 1017 C CA . GLU B 1 12 ? -8.148 18.703 4.879 1 98.06 12 GLU B CA 1
ATOM 1018 C C . GLU B 1 12 ? -6.742 18.578 4.301 1 98.06 12 GLU B C 1
ATOM 1020 O O . GLU B 1 12 ? -5.883 19.422 4.562 1 98.06 12 GLU B O 1
ATOM 1025 N N . VAL B 1 13 ? -6.543 17.516 3.605 1 98.44 13 VAL B N 1
ATOM 1026 C CA . VAL B 1 13 ? -5.27 17.297 2.926 1 98.44 13 VAL B CA 1
ATOM 1027 C C . VAL B 1 13 ? -5.359 17.797 1.487 1 98.44 13 VAL B C 1
ATOM 1029 O O . VAL B 1 13 ? -6.25 17.391 0.736 1 98.44 13 VAL B O 1
ATOM 1032 N N . LEU B 1 14 ? -4.512 18.734 1.121 1 98.38 14 LEU B N 1
ATOM 1033 C CA . LEU B 1 14 ? -4.328 19.078 -0.285 1 98.38 14 LEU B CA 1
ATOM 1034 C C . LEU B 1 14 ? -3.318 18.141 -0.941 1 98.38 14 LEU B C 1
ATOM 1036 O O . LEU B 1 14 ? -2.178 18.031 -0.487 1 98.38 14 LEU B O 1
ATOM 1040 N N . ILE B 1 15 ? -3.791 17.453 -1.99 1 98.44 15 ILE B N 1
ATOM 1041 C CA . ILE B 1 15 ? -2.988 16.391 -2.598 1 98.44 15 ILE B CA 1
ATOM 1042 C C . ILE B 1 15 ? -2.156 16.969 -3.74 1 98.44 15 ILE B C 1
ATOM 1044 O O . ILE B 1 15 ? -2.703 17.5 -4.707 1 98.44 15 ILE B O 1
ATOM 1048 N N . ASP B 1 16 ? -0.855 16.922 -3.67 1 96.94 16 ASP B N 1
ATOM 1049 C CA . ASP B 1 16 ? 0.014 17.375 -4.75 1 96.94 16 ASP B CA 1
ATOM 1050 C C . ASP B 1 16 ? 0.742 16.188 -5.398 1 96.94 16 ASP B C 1
ATOM 1052 O O . ASP B 1 16 ? 1.408 16.359 -6.422 1 96.94 16 ASP B O 1
ATOM 1056 N N . ARG B 1 17 ? 0.643 14.977 -4.859 1 97.38 17 ARG B N 1
ATOM 1057 C CA . ARG B 1 17 ? 1.079 13.703 -5.43 1 97.38 17 ARG B CA 1
ATOM 1058 C C . ARG B 1 17 ? -0.047 12.672 -5.398 1 97.38 17 ARG B C 1
ATOM 1060 O O . ARG B 1 17 ? -0.097 11.828 -4.504 1 97.38 17 ARG B O 1
ATOM 1067 N N . PRO B 1 18 ? -0.931 12.719 -6.371 1 97 18 PRO B N 1
ATOM 1068 C CA . PRO B 1 18 ? -2.035 11.758 -6.402 1 97 18 PRO B CA 1
ATOM 1069 C C . PRO B 1 18 ? -1.559 10.32 -6.535 1 97 18 PRO B C 1
ATOM 1071 O O . PRO B 1 18 ? -0.499 10.062 -7.117 1 97 18 PRO B O 1
ATOM 1074 N N . LEU B 1 19 ? -2.316 9.438 -5.949 1 97 19 LEU B N 1
ATOM 1075 C CA . LEU B 1 19 ? -2.055 8.016 -6.133 1 97 19 LEU B CA 1
ATOM 1076 C C . LEU B 1 19 ? -1.71 7.711 -7.59 1 97 19 LEU B C 1
ATOM 1078 O O . LEU B 1 19 ? -2.434 8.117 -8.5 1 97 19 LEU B O 1
ATOM 1082 N N . GLY B 1 20 ? -0.524 7.055 -7.7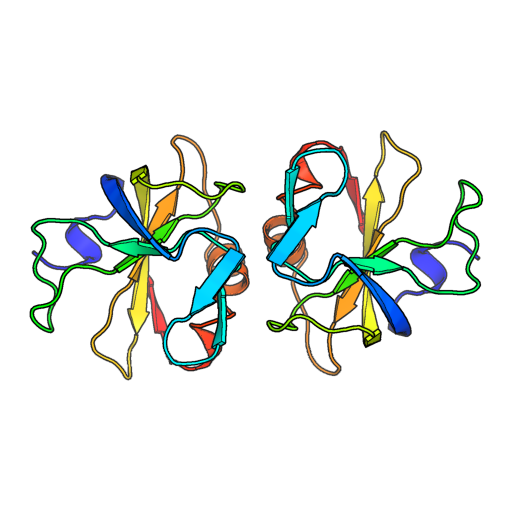81 1 95.31 20 GLY B N 1
ATOM 1083 C CA . GLY B 1 20 ? -0.113 6.66 -9.117 1 95.31 20 GLY B CA 1
ATOM 1084 C C . GLY B 1 20 ? 0.766 7.691 -9.805 1 95.31 20 GLY B C 1
ATOM 1085 O O . GLY B 1 20 ? 1.291 7.445 -10.891 1 95.31 20 GLY B O 1
ATOM 1086 N N . SER B 1 21 ? 0.9 8.852 -9.234 1 94.19 21 SER B N 1
ATOM 1087 C CA . SER B 1 21 ? 1.73 9.891 -9.836 1 94.19 21 SER B CA 1
ATOM 1088 C C . SER B 1 21 ? 3.213 9.602 -9.633 1 94.19 21 SER B C 1
ATOM 1090 O O . SER B 1 21 ? 3.588 8.859 -8.719 1 94.19 21 SER B O 1
ATOM 1092 N N . GLN B 1 22 ? 3.992 10.125 -10.531 1 90.06 22 GLN B N 1
ATOM 1093 C CA . GLN B 1 22 ? 5.445 10 -10.453 1 90.06 22 GLN B CA 1
ATOM 1094 C C . GLN B 1 22 ? 6.051 11.141 -9.641 1 90.06 22 GLN B C 1
ATOM 1096 O O . GLN B 1 22 ? 5.633 12.289 -9.766 1 90.06 22 GLN B O 1
ATOM 1101 N N . HIS B 1 23 ? 6.945 10.703 -8.812 1 88.38 23 HIS B N 1
ATOM 1102 C CA . HIS B 1 23 ? 7.68 11.75 -8.102 1 88.38 23 HIS B CA 1
ATOM 1103 C C . HIS B 1 23 ? 8.398 12.68 -9.078 1 88.38 23 HIS B C 1
ATOM 1105 O O . HIS B 1 23 ? 9.039 12.211 -10.023 1 88.38 23 HIS B O 1
ATOM 1111 N N . PRO B 1 24 ? 8.281 13.914 -8.836 1 83.56 24 PRO B N 1
ATOM 1112 C CA . PRO B 1 24 ? 8.781 14.875 -9.82 1 83.56 24 PRO B CA 1
ATOM 1113 C C . PRO B 1 24 ? 10.297 14.805 -9.992 1 83.56 24 PRO B C 1
ATOM 1115 O O . PRO B 1 24 ? 10.805 15.078 -11.086 1 83.56 24 PRO B O 1
ATOM 1118 N N . GLN B 1 25 ? 11.023 14.469 -8.945 1 83.94 25 GLN B N 1
ATOM 1119 C CA . GLN B 1 25 ? 12.477 14.531 -8.992 1 83.94 25 GLN B CA 1
ATOM 1120 C C . GLN B 1 25 ? 13.086 13.141 -9.094 1 83.94 25 GLN B C 1
ATOM 1122 O O . GLN B 1 25 ? 14.094 12.938 -9.789 1 83.94 25 GLN B O 1
ATOM 1127 N N . TYR B 1 26 ? 12.602 12.086 -8.375 1 82.25 26 TYR B N 1
ATOM 1128 C CA . TYR B 1 26 ? 13.266 10.789 -8.211 1 82.25 26 TYR B CA 1
ATOM 1129 C C . TYR B 1 26 ? 12.594 9.727 -9.07 1 82.25 26 TYR B C 1
ATOM 1131 O O . TYR B 1 26 ? 13.062 8.586 -9.141 1 82.25 26 TYR B O 1
ATOM 1139 N N . GLY B 1 27 ? 11.516 9.953 -9.703 1 78.44 27 GLY B N 1
ATOM 1140 C CA . GLY B 1 27 ? 10.906 9.117 -10.727 1 78.44 27 GLY B CA 1
ATOM 1141 C C . GLY B 1 27 ? 10.078 7.984 -10.156 1 78.44 27 GLY B C 1
ATOM 1142 O O . GLY B 1 27 ? 9.422 7.254 -10.898 1 78.44 27 GLY B O 1
ATOM 1143 N N . PHE B 1 28 ? 10.133 7.797 -8.797 1 85.75 28 PHE B N 1
ATOM 1144 C CA . PHE B 1 28 ? 9.328 6.691 -8.289 1 85.75 28 PHE B CA 1
ATOM 1145 C C . PHE B 1 28 ? 7.848 7.055 -8.289 1 85.75 28 PHE B C 1
ATOM 1147 O O . PHE B 1 28 ? 7.492 8.234 -8.375 1 85.75 28 PHE B O 1
ATOM 1154 N N . ILE B 1 29 ? 6.992 6.043 -8.289 1 93.81 29 ILE B N 1
ATOM 1155 C CA . ILE B 1 29 ? 5.539 6.176 -8.32 1 93.81 29 ILE B CA 1
ATOM 1156 C C . ILE B 1 29 ? 4.988 6.164 -6.895 1 93.81 29 ILE B C 1
ATOM 1158 O O . ILE B 1 29 ? 5.422 5.367 -6.062 1 93.81 29 ILE B O 1
ATOM 1162 N N . TYR B 1 30 ? 4.059 7.062 -6.609 1 96.75 30 TYR B N 1
ATOM 1163 C CA . TYR B 1 30 ? 3.387 7.074 -5.312 1 96.75 30 TYR B CA 1
ATOM 1164 C C . TYR B 1 30 ? 2.289 6.02 -5.258 1 96.75 30 TYR B C 1
ATOM 1166 O O . TYR B 1 30 ? 1.304 6.098 -5.992 1 96.75 30 TYR B O 1
ATOM 1174 N N . PRO B 1 31 ? 2.406 5.094 -4.336 1 97.38 31 PRO B N 1
ATOM 1175 C CA . PRO B 1 31 ? 1.369 4.066 -4.23 1 97.38 31 PRO B CA 1
ATOM 1176 C C . PRO B 1 31 ? 0.177 4.512 -3.387 1 97.38 31 PRO B C 1
ATOM 1178 O O . PRO B 1 31 ? -0.698 3.705 -3.068 1 97.38 31 PRO B O 1
ATOM 1181 N N . LEU B 1 32 ? 0.129 5.676 -2.914 1 98 32 LEU B N 1
ATOM 1182 C CA . LEU B 1 32 ? -0.953 6.301 -2.162 1 98 32 LEU B CA 1
ATOM 1183 C C . LEU B 1 32 ? -1.011 7.801 -2.439 1 98 32 LEU B C 1
ATOM 1185 O O . LEU B 1 32 ? -0.13 8.344 -3.107 1 98 32 LEU B O 1
ATOM 1189 N N . ASN B 1 33 ? -2.102 8.422 -2.029 1 98.38 33 ASN B N 1
ATOM 1190 C CA . ASN B 1 33 ? -2.197 9.875 -2.082 1 98.38 33 ASN B CA 1
ATOM 1191 C C . ASN B 1 33 ? -1.294 10.539 -1.044 1 98.38 33 ASN B C 1
ATOM 1193 O O . ASN B 1 33 ? -1.223 10.086 0.1 1 98.38 33 ASN B O 1
ATOM 1197 N N . TYR B 1 34 ? -0.578 11.492 -1.521 1 98.5 34 TYR B N 1
ATOM 1198 C CA . TYR B 1 34 ? 0.348 12.234 -0.674 1 98.5 34 TYR B CA 1
ATOM 1199 C C . TYR B 1 34 ? 0.161 13.734 -0.849 1 98.5 34 TYR B C 1
ATOM 1201 O O . TYR B 1 34 ? -0.059 14.219 -1.964 1 98.5 34 TYR B O 1
ATOM 1209 N N . GLY B 1 35 ? 0.119 14.438 0.252 1 97.88 35 GLY B N 1
ATOM 1210 C CA . GLY B 1 35 ? -0.107 15.875 0.185 1 97.88 35 GLY B CA 1
ATOM 1211 C C . GLY B 1 35 ? 0.317 16.609 1.445 1 97.88 35 GLY B C 1
ATOM 1212 O O . GLY B 1 35 ? 1.318 16.25 2.068 1 97.88 35 GLY B O 1
ATOM 1213 N N . PHE B 1 36 ? -0.333 17.641 1.693 1 97.25 36 PHE B N 1
ATOM 1214 C CA . PHE B 1 36 ? 0.031 18.5 2.82 1 97.25 36 PHE B CA 1
ATOM 1215 C C . PHE B 1 36 ? -1.193 19.219 3.377 1 97.25 36 PHE B C 1
ATOM 1217 O O . PHE B 1 36 ? -2.26 19.203 2.756 1 97.25 36 PHE B O 1
ATOM 1224 N N . ILE B 1 37 ? -1.071 19.703 4.613 1 96.44 37 ILE B N 1
ATOM 1225 C CA . ILE B 1 37 ? -2.1 20.516 5.25 1 96.44 37 ILE B CA 1
ATOM 1226 C C . ILE B 1 37 ? -1.784 22 5.055 1 96.44 37 ILE B C 1
ATOM 1228 O O . ILE B 1 37 ? -0.745 22.484 5.508 1 96.44 37 ILE B O 1
ATOM 1232 N N . GLU B 1 38 ? -2.715 22.688 4.434 1 92.56 38 GLU B N 1
ATOM 1233 C CA . GLU B 1 38 ? -2.494 24.109 4.164 1 92.56 38 GLU B CA 1
ATOM 1234 C C . GLU B 1 38 ? -2.449 24.906 5.461 1 92.56 38 GLU B C 1
ATOM 1236 O O . GLU B 1 38 ? -3.084 24.547 6.449 1 92.56 38 GLU B O 1
ATOM 1241 N N . ASN B 1 39 ? -1.717 25.984 5.449 1 86.75 39 ASN B N 1
ATOM 1242 C CA . ASN B 1 39 ? -1.674 27 6.504 1 86.75 39 ASN B CA 1
ATOM 1243 C C . ASN B 1 39 ? -1.106 26.422 7.801 1 86.75 39 ASN B C 1
ATOM 1245 O O . ASN B 1 39 ? -1.588 26.75 8.891 1 86.75 39 ASN B O 1
ATOM 1249 N N . THR B 1 40 ? -0.386 25.391 7.66 1 83.25 40 THR B N 1
ATOM 1250 C CA . THR B 1 40 ? 0.368 24.891 8.805 1 83.25 40 THR B CA 1
ATOM 1251 C C . THR B 1 40 ? 1.851 25.219 8.664 1 83.25 40 THR B C 1
ATOM 1253 O O . THR B 1 40 ? 2.305 25.594 7.582 1 83.25 40 THR B O 1
ATOM 1256 N N . VAL B 1 41 ? 2.521 25.359 9.758 1 73 41 VAL B N 1
ATOM 1257 C CA . VAL B 1 41 ? 3.969 25.547 9.758 1 73 41 VAL B CA 1
ATOM 1258 C C . VAL B 1 41 ? 4.633 24.391 10.516 1 73 41 VAL B C 1
ATOM 1260 O O . VAL B 1 41 ? 4.305 24.141 11.68 1 73 41 VAL B O 1
ATOM 1263 N N . SER B 1 42 ? 5.383 23.562 9.797 1 69.38 42 SER B N 1
ATOM 1264 C CA . SER B 1 42 ? 6.129 22.484 10.445 1 69.38 42 SER B CA 1
ATOM 1265 C C . SER B 1 42 ? 7.418 23 11.07 1 69.38 42 SER B C 1
ATOM 1267 O O . SER B 1 42 ? 7.648 24.219 11.109 1 69.38 42 SER B O 1
ATOM 1269 N N . GLY B 1 43 ? 8.141 22.156 11.789 1 66.69 43 GLY B N 1
ATOM 1270 C CA . GLY B 1 43 ? 9.383 22.516 12.445 1 66.69 43 GLY B CA 1
ATOM 1271 C C . GLY B 1 43 ? 10.438 23.047 11.492 1 66.69 43 GLY B C 1
ATOM 1272 O O . GLY B 1 43 ? 11.32 23.812 11.891 1 66.69 43 GLY B O 1
ATOM 1273 N N . ASP B 1 44 ? 10.289 22.703 10.242 1 69.25 44 ASP B N 1
ATOM 1274 C CA . ASP B 1 44 ? 11.258 23.188 9.258 1 69.25 44 ASP B CA 1
ATOM 1275 C C . ASP B 1 44 ? 10.711 24.391 8.492 1 69.25 44 ASP B C 1
ATOM 1277 O O . ASP B 1 44 ? 11.336 24.859 7.543 1 69.25 44 ASP B O 1
ATOM 1281 N N . GLY B 1 45 ? 9.633 24.875 8.969 1 76.19 45 GLY B N 1
ATOM 1282 C CA . GLY B 1 45 ? 9.047 26.062 8.375 1 76.19 45 GLY B CA 1
ATOM 1283 C C . GLY B 1 45 ? 8.203 25.766 7.156 1 76.19 45 GLY B C 1
ATOM 1284 O O . GLY B 1 45 ? 7.73 26.688 6.484 1 76.19 45 GLY B O 1
ATOM 1285 N N . GLU B 1 46 ? 8.031 24.406 6.902 1 82.38 46 GLU B N 1
ATOM 1286 C CA . GLU B 1 46 ? 7.234 23.984 5.754 1 82.38 46 GLU B CA 1
ATOM 1287 C C . GLU B 1 46 ? 5.855 23.5 6.188 1 82.38 46 GLU B C 1
ATOM 1289 O O . GLU B 1 46 ? 5.59 23.359 7.383 1 82.38 46 GLU B O 1
ATOM 1294 N N . GLU B 1 47 ? 4.973 23.422 5.227 1 90.69 47 GLU B N 1
ATOM 1295 C CA . GLU B 1 47 ? 3.672 22.844 5.531 1 90.69 47 GLU B CA 1
ATOM 1296 C C . GLU B 1 47 ? 3.812 21.391 5.969 1 90.69 47 GLU B C 1
ATOM 1298 O O . GLU B 1 47 ? 4.777 20.703 5.602 1 90.69 47 GLU B O 1
ATOM 1303 N N . LEU B 1 48 ? 2.896 20.984 6.777 1 93.56 48 LEU B N 1
ATOM 1304 C CA . LEU B 1 48 ? 2.93 19.609 7.273 1 93.56 48 LEU B CA 1
ATOM 1305 C C . LEU B 1 48 ? 2.547 18.625 6.176 1 93.56 48 LEU B C 1
ATOM 1307 O O . LEU B 1 48 ? 1.495 18.766 5.547 1 93.56 48 LEU B O 1
ATOM 1311 N N . ASP B 1 49 ? 3.377 17.609 5.977 1 96.25 49 ASP B N 1
ATOM 1312 C CA . ASP B 1 49 ? 3.119 16.562 5.004 1 96.25 49 ASP B CA 1
ATOM 1313 C C . ASP B 1 49 ? 2.152 15.516 5.566 1 96.25 49 ASP B C 1
ATOM 1315 O O . ASP B 1 49 ? 2.109 15.297 6.777 1 96.25 49 ASP B O 1
ATOM 1319 N N . ALA B 1 50 ? 1.43 14.914 4.609 1 98 50 ALA B N 1
ATOM 1320 C CA . ALA B 1 50 ? 0.461 13.906 5.043 1 98 50 ALA B CA 1
ATOM 1321 C C . ALA B 1 50 ? 0.368 12.766 4.035 1 98 50 ALA B C 1
ATOM 1323 O O . ALA B 1 50 ? 0.368 12.992 2.824 1 98 50 ALA B O 1
ATOM 1324 N N . TYR B 1 51 ? 0.38 11.562 4.57 1 98.69 51 TYR B N 1
ATOM 1325 C CA . TYR B 1 51 ? -0.063 10.391 3.822 1 98.69 51 TYR B CA 1
ATOM 1326 C C . TYR B 1 51 ? -1.568 10.195 3.957 1 98.69 51 TYR B C 1
ATOM 1328 O O . TYR B 1 51 ? -2.107 10.227 5.066 1 98.69 51 TYR B O 1
ATOM 1336 N N . LEU B 1 52 ? -2.25 10.055 2.836 1 98.88 52 LEU B N 1
ATOM 1337 C CA . LEU B 1 52 ? -3.658 9.672 2.854 1 98.88 52 LEU B CA 1
ATOM 1338 C C . LEU B 1 52 ? -3.818 8.172 2.596 1 98.88 52 LEU B C 1
ATOM 1340 O O . LEU B 1 52 ? -3.514 7.695 1.503 1 98.88 52 LEU B O 1
ATOM 1344 N N . LEU B 1 53 ? -4.277 7.426 3.65 1 98.81 53 LEU B N 1
ATOM 1345 C CA . LEU B 1 53 ? -4.484 5.984 3.559 1 98.81 53 LEU B CA 1
ATOM 1346 C C . LEU B 1 53 ? -5.965 5.652 3.402 1 98.81 53 LEU B C 1
ATOM 1348 O O . LEU B 1 53 ? -6.824 6.426 3.83 1 98.81 53 LEU B O 1
ATOM 1352 N N . GLY B 1 54 ? -6.234 4.539 2.777 1 97.81 54 GLY B N 1
ATOM 1353 C CA . GLY B 1 54 ? -7.598 4.047 2.695 1 97.81 54 GLY B CA 1
ATOM 1354 C C . GLY B 1 54 ? -8.406 4.695 1.583 1 97.81 54 GLY B C 1
ATOM 1355 O O . GLY B 1 54 ? -9.625 4.57 1.544 1 97.81 54 GLY B O 1
ATOM 1356 N N . VAL B 1 55 ? -7.789 5.461 0.783 1 97.5 55 VAL B N 1
ATOM 1357 C CA . VAL B 1 55 ? -8.383 6.059 -0.405 1 97.5 55 VAL B CA 1
ATOM 1358 C C . VAL B 1 55 ? -7.672 5.555 -1.655 1 97.5 55 VAL B C 1
ATOM 1360 O O . VAL B 1 55 ? -6.512 5.895 -1.896 1 97.5 55 VAL B O 1
ATOM 1363 N N . PHE B 1 56 ? -8.32 4.824 -2.502 1 95.81 56 PHE B N 1
ATOM 1364 C CA . PHE B 1 56 ? -7.656 4 -3.504 1 95.81 56 PHE B CA 1
ATOM 1365 C C . PHE B 1 56 ? -7.887 4.555 -4.902 1 95.81 56 PHE B C 1
ATOM 1367 O O . PHE B 1 56 ? -7.867 3.811 -5.883 1 95.81 56 PHE B O 1
ATOM 1374 N N . GLU B 1 57 ? -8.234 5.781 -5.027 1 94.56 57 GLU B N 1
ATOM 1375 C CA . GLU B 1 57 ? -8.273 6.562 -6.258 1 94.56 57 GLU B CA 1
ATOM 1376 C C . GLU B 1 57 ? -7.543 7.891 -6.094 1 94.56 57 GLU B C 1
ATOM 1378 O O . GLU B 1 57 ? -7.504 8.453 -4.996 1 94.56 57 GLU B O 1
ATOM 1383 N N . PRO B 1 58 ? -6.926 8.359 -7.207 1 96.06 58 PRO B N 1
ATOM 1384 C CA . PRO B 1 58 ? -6.312 9.688 -7.098 1 96.06 58 PRO B CA 1
ATOM 1385 C C . PRO B 1 58 ? -7.328 10.773 -6.77 1 96.06 58 PRO B C 1
ATOM 1387 O O . PRO B 1 58 ? -8.438 10.773 -7.301 1 96.06 58 PRO B O 1
ATOM 1390 N N . VAL B 1 59 ? -6.992 11.664 -5.867 1 97.69 59 VAL B N 1
ATOM 1391 C CA . VAL B 1 59 ? -7.871 12.773 -5.492 1 97.69 59 VAL B CA 1
ATOM 1392 C C . VAL B 1 59 ? -7.07 14.07 -5.438 1 97.69 59 VAL B C 1
ATOM 1394 O O . VAL B 1 59 ? -5.84 14.047 -5.48 1 97.69 59 VAL B O 1
ATOM 1397 N N . GLU B 1 60 ? -7.738 15.211 -5.418 1 98.12 60 GLU B N 1
ATOM 1398 C CA . GLU B 1 60 ? -7.102 16.516 -5.359 1 98.12 60 GLU B CA 1
ATOM 1399 C C . GLU B 1 60 ? -7.078 17.062 -3.932 1 98.12 60 GLU B C 1
ATOM 1401 O O . GLU B 1 60 ? -6.219 17.875 -3.582 1 98.12 60 GLU B O 1
ATOM 1406 N N . ARG B 1 61 ? -8.031 16.656 -3.225 1 98.62 61 ARG B N 1
ATOM 1407 C CA . ARG B 1 61 ? -8.164 17 -1.813 1 98.62 61 ARG B CA 1
ATOM 1408 C C . ARG B 1 61 ? -8.984 15.961 -1.066 1 98.62 61 ARG B C 1
ATOM 1410 O O . ARG B 1 61 ? -9.727 15.18 -1.681 1 98.62 61 ARG B O 1
ATOM 1417 N N . TYR B 1 62 ? -8.875 15.914 0.184 1 98.69 62 TYR B N 1
ATOM 1418 C CA . TYR B 1 62 ? -9.625 14.961 0.992 1 98.69 62 TYR B CA 1
ATOM 1419 C C . TYR B 1 62 ? -9.719 15.422 2.439 1 98.69 62 TYR B C 1
ATOM 1421 O O . TYR B 1 62 ? -8.727 15.867 3.021 1 98.69 62 TYR B O 1
ATOM 1429 N N . ARG B 1 63 ? -10.875 15.406 2.996 1 98.69 63 ARG B N 1
ATOM 1430 C CA . ARG B 1 63 ? -11.07 15.664 4.422 1 98.69 63 ARG B CA 1
ATOM 1431 C C . ARG B 1 63 ? -11.125 14.359 5.207 1 98.69 63 ARG B C 1
ATOM 1433 O O . ARG B 1 63 ? -11.953 13.492 4.93 1 98.69 63 ARG B O 1
ATOM 1440 N N . GLY B 1 64 ? -10.227 14.156 6.113 1 98.62 64 GLY B N 1
ATOM 1441 C CA . GLY B 1 64 ? -10.133 12.945 6.918 1 98.62 64 GLY B CA 1
ATOM 1442 C C . GLY B 1 64 ? -9.609 13.195 8.32 1 98.62 64 GLY B C 1
ATOM 1443 O O . GLY B 1 64 ? -9.5 14.344 8.75 1 98.62 64 GLY B O 1
ATOM 1444 N N . VAL B 1 65 ? -9.391 12.141 9.102 1 98.75 65 VAL B N 1
ATOM 1445 C CA . VAL B 1 65 ? -8.977 12.211 10.5 1 98.75 65 VAL B CA 1
ATOM 1446 C C . VAL B 1 65 ? -7.523 11.766 10.625 1 98.75 65 VAL B C 1
ATOM 1448 O O . VAL B 1 65 ? -7.113 10.781 10.016 1 98.75 65 VAL B O 1
ATOM 1451 N N . VAL B 1 66 ? -6.711 12.492 11.391 1 98.56 66 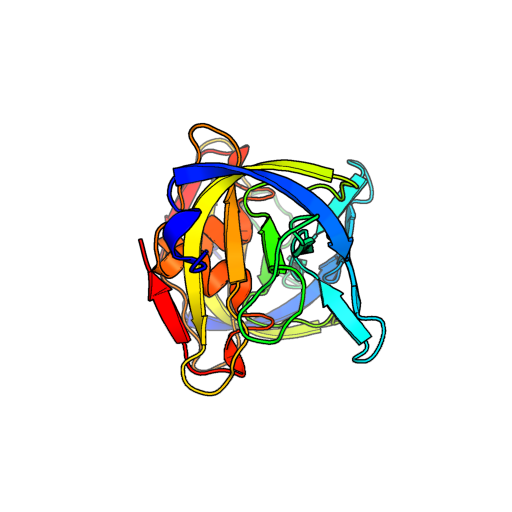VAL B N 1
ATOM 1452 C CA . VAL B 1 66 ? -5.328 12.117 11.672 1 98.56 66 VAL B CA 1
ATOM 1453 C C . VAL B 1 66 ? -5.301 11.008 12.727 1 98.56 66 VAL B C 1
ATOM 1455 O O . VAL B 1 66 ? -5.73 11.219 13.859 1 98.56 66 VAL B O 1
ATOM 1458 N N . ILE B 1 67 ? -4.707 9.883 12.375 1 98.81 67 ILE B N 1
ATOM 1459 C CA . ILE B 1 67 ? -4.762 8.781 13.336 1 98.81 67 ILE B CA 1
ATOM 1460 C C . ILE B 1 67 ? -3.369 8.516 13.906 1 98.81 67 ILE B C 1
ATOM 1462 O O . ILE B 1 67 ? -3.219 7.781 14.883 1 98.81 67 ILE B O 1
ATOM 1466 N N . ALA B 1 68 ? -2.361 9.086 13.297 1 98.69 68 ALA B N 1
ATOM 1467 C CA . ALA B 1 68 ? -0.979 8.883 13.719 1 98.69 68 ALA B CA 1
ATOM 1468 C C . ALA B 1 68 ? -0.059 9.938 13.117 1 98.69 68 ALA B C 1
ATOM 1470 O O . ALA B 1 68 ? -0.459 10.672 12.211 1 98.69 68 ALA B O 1
ATOM 1471 N N . VAL B 1 69 ? 1.078 10.07 13.664 1 97.69 69 VAL B N 1
ATOM 1472 C CA . VAL B 1 69 ? 2.176 10.875 13.141 1 97.69 69 VAL B CA 1
ATOM 1473 C C . VAL B 1 69 ? 3.43 10.016 13 1 97.69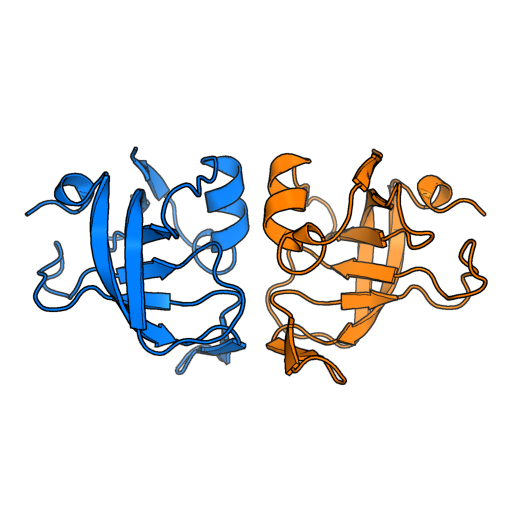 69 VAL B C 1
ATOM 1475 O O . VAL B 1 69 ? 3.822 9.32 13.938 1 97.69 69 VAL B O 1
ATOM 1478 N N . ILE B 1 70 ? 3.994 9.969 11.812 1 97.94 70 ILE B N 1
ATOM 1479 C CA . ILE B 1 70 ? 5.34 9.43 11.664 1 97.94 70 ILE B CA 1
ATOM 1480 C C . ILE B 1 70 ? 6.367 10.516 11.953 1 97.94 70 ILE B C 1
ATOM 1482 O O . ILE B 1 70 ? 6.43 11.523 11.234 1 97.94 70 ILE B O 1
ATOM 1486 N N . GLN B 1 71 ? 7.113 10.352 12.992 1 95.81 71 GLN B N 1
ATOM 1487 C CA . GLN B 1 71 ? 8.188 11.273 13.344 1 95.81 71 GLN B CA 1
ATOM 1488 C C . GLN B 1 71 ? 9.555 10.688 12.984 1 95.81 71 GLN B C 1
ATOM 1490 O O . GLN B 1 71 ? 10 9.719 13.602 1 95.81 71 GLN B O 1
ATOM 1495 N N . ARG B 1 72 ? 10.188 11.273 12 1 95.5 72 ARG B N 1
ATOM 1496 C CA . ARG B 1 72 ? 11.539 10.852 11.656 1 95.5 72 ARG B CA 1
ATOM 1497 C C . ARG B 1 72 ? 12.531 11.289 12.727 1 95.5 72 ARG B C 1
ATOM 1499 O O . ARG B 1 72 ? 12.516 12.438 13.172 1 95.5 72 ARG B O 1
ATOM 1506 N N . THR B 1 73 ? 13.367 10.406 13.156 1 95.88 73 THR B N 1
ATOM 1507 C CA . THR B 1 73 ? 14.32 10.719 14.211 1 95.88 73 THR B CA 1
ATOM 1508 C C . THR B 1 73 ? 15.641 11.203 13.617 1 95.88 73 THR B C 1
ATOM 1510 O O . THR B 1 73 ? 16.453 11.828 14.305 1 95.88 73 THR B O 1
ATOM 1513 N N . ASN B 1 74 ? 15.875 10.977 12.336 1 95.75 74 ASN B N 1
ATOM 1514 C CA . ASN B 1 74 ? 17.094 11.406 11.664 1 95.75 74 ASN B CA 1
ATOM 1515 C C . ASN B 1 74 ? 16.797 12.445 10.586 1 95.75 74 ASN B C 1
ATOM 1517 O O . ASN B 1 74 ? 17.594 12.609 9.648 1 95.75 74 ASN B O 1
ATOM 1521 N N . ASP B 1 75 ? 15.656 12.992 10.625 1 90.44 75 ASP B N 1
ATOM 1522 C CA . ASP B 1 75 ? 15.211 14.062 9.734 1 90.44 75 ASP B CA 1
ATOM 1523 C C . ASP B 1 75 ? 14.148 14.922 10.406 1 90.44 75 ASP B C 1
ATOM 1525 O O . ASP B 1 75 ? 13.43 14.453 11.289 1 90.44 75 ASP B O 1
ATOM 1529 N N . ASN B 1 76 ? 14.125 16.109 10.109 1 88.56 76 ASN B N 1
ATOM 1530 C CA . ASN B 1 76 ? 13.109 17.031 10.641 1 88.56 76 ASN B CA 1
ATOM 1531 C C . ASN B 1 76 ? 11.938 17.188 9.68 1 88.56 76 ASN B C 1
ATOM 1533 O O . ASN B 1 76 ? 11.703 18.266 9.148 1 88.56 76 ASN B O 1
ATOM 1537 N N . ASP B 1 77 ? 11.281 16 9.484 1 90.75 77 ASP B N 1
ATOM 1538 C CA . ASP B 1 77 ? 10.156 15.977 8.555 1 90.75 77 ASP B CA 1
ATOM 1539 C C . ASP B 1 77 ? 9.078 15 9.023 1 90.75 77 ASP B C 1
ATOM 1541 O O . ASP B 1 77 ? 9.086 13.836 8.633 1 90.75 77 ASP B O 1
ATOM 1545 N N . ASP B 1 78 ? 8.164 15.477 9.812 1 92.56 78 ASP B N 1
ATOM 1546 C CA . ASP B 1 78 ? 7.059 14.664 10.305 1 92.56 78 ASP B CA 1
ATOM 1547 C C . ASP B 1 78 ? 5.977 14.508 9.242 1 92.56 78 ASP B C 1
ATOM 1549 O O . ASP B 1 78 ? 5.77 15.398 8.422 1 92.56 78 ASP B O 1
ATOM 1553 N N . LYS B 1 79 ? 5.363 13.367 9.289 1 96.5 79 LYS B N 1
ATOM 1554 C CA . LYS B 1 79 ? 4.277 13.086 8.359 1 96.5 79 LYS B CA 1
ATOM 1555 C C . LYS B 1 79 ? 3.002 12.695 9.094 1 96.5 79 LYS B C 1
ATOM 1557 O O . LYS B 1 79 ? 3.02 11.797 9.945 1 96.5 79 LYS B O 1
ATOM 1562 N N . LEU B 1 80 ? 1.898 13.375 8.781 1 97.81 80 LEU B N 1
ATOM 1563 C CA . LEU B 1 80 ? 0.601 12.969 9.312 1 97.81 80 LEU B CA 1
ATOM 1564 C C . LEU B 1 80 ? 0.061 11.766 8.547 1 97.81 80 LEU B C 1
ATOM 1566 O O . LEU B 1 80 ? 0.264 11.641 7.34 1 97.81 80 LEU B O 1
ATOM 1570 N N . ILE B 1 81 ? -0.608 10.922 9.273 1 98.81 81 ILE B N 1
ATOM 1571 C CA . ILE B 1 81 ? -1.382 9.836 8.68 1 98.81 81 ILE B CA 1
ATOM 1572 C C . ILE B 1 81 ? -2.869 10.18 8.727 1 98.81 81 ILE B C 1
ATOM 1574 O O . ILE B 1 81 ? -3.467 10.234 9.805 1 98.81 81 ILE B O 1
ATOM 1578 N N . VAL B 1 82 ? -3.424 10.383 7.578 1 98.81 82 VAL B N 1
ATOM 1579 C CA . VAL B 1 82 ? -4.82 10.789 7.477 1 98.81 82 VAL B CA 1
ATOM 1580 C C . VAL B 1 82 ? -5.641 9.664 6.844 1 98.81 82 VAL B C 1
ATOM 1582 O O . VAL B 1 82 ? -5.211 9.055 5.859 1 98.81 82 VAL B O 1
ATOM 1585 N N . VAL B 1 83 ? -6.848 9.359 7.465 1 98.94 83 VAL B N 1
ATOM 1586 C CA . VAL B 1 83 ? -7.707 8.281 6.984 1 98.94 83 VAL B CA 1
ATOM 1587 C C . VAL B 1 83 ? -9.156 8.766 6.941 1 98.94 83 VAL B C 1
ATOM 1589 O O . VAL B 1 83 ? -9.508 9.766 7.578 1 98.94 83 VAL B O 1
ATOM 1592 N N . PRO B 1 84 ? -10 8.047 6.109 1 98.69 84 PRO B N 1
ATOM 1593 C CA . PRO B 1 84 ? -11.438 8.328 6.195 1 98.69 84 PRO B CA 1
ATOM 1594 C C . PRO B 1 84 ? -11.992 8.125 7.605 1 98.69 84 PRO B C 1
ATOM 1596 O O . PRO B 1 84 ? -11.375 7.441 8.422 1 98.69 84 PRO B O 1
ATOM 1599 N N . HIS B 1 85 ? -13.156 8.727 7.809 1 97.88 85 HIS B N 1
ATOM 1600 C CA . HIS B 1 85 ? -13.836 8.531 9.086 1 97.88 85 HIS B CA 1
ATOM 1601 C C . HIS B 1 85 ? -14.117 7.055 9.336 1 97.88 85 HIS B C 1
ATOM 1603 O O . HIS B 1 85 ? -14.516 6.332 8.422 1 97.88 85 HIS B O 1
ATOM 1609 N N . ASN B 1 86 ? -13.891 6.527 10.5 1 96.19 86 ASN B N 1
ATOM 1610 C CA . ASN B 1 86 ? -14.188 5.18 10.984 1 96.19 86 ASN B CA 1
ATOM 1611 C C . ASN B 1 86 ? -13.242 4.148 10.367 1 96.19 86 ASN B C 1
ATOM 1613 O O . ASN B 1 86 ? -13.578 2.967 10.281 1 96.19 86 ASN B O 1
ATOM 1617 N N . VAL B 1 87 ? -12.164 4.609 9.828 1 97.69 87 VAL B N 1
ATOM 1618 C CA . VAL B 1 87 ? -11.102 3.734 9.336 1 97.69 87 VAL B CA 1
ATOM 1619 C C . VAL B 1 87 ? -9.883 3.846 10.25 1 97.69 87 VAL B C 1
ATOM 1621 O O . VAL B 1 87 ? -9.562 4.93 10.742 1 97.69 87 VAL B O 1
ATOM 1624 N N . ASP B 1 88 ? -9.289 2.738 10.562 1 98.38 88 ASP B N 1
ATOM 1625 C CA . ASP B 1 88 ? -8.055 2.73 11.344 1 98.38 88 ASP B CA 1
ATOM 1626 C C . ASP B 1 88 ? -7.055 1.729 10.781 1 98.38 88 ASP B C 1
ATOM 1628 O O . ASP B 1 88 ? -7.441 0.749 10.141 1 98.38 88 ASP B O 1
ATOM 1632 N N . TYR B 1 89 ? -5.809 2.01 10.906 1 98.69 89 TYR B N 1
ATOM 1633 C CA . TYR B 1 89 ? -4.695 1.124 10.586 1 98.69 89 TYR B CA 1
ATOM 1634 C C . TYR B 1 89 ? -3.748 0.989 11.773 1 98.69 89 TYR B C 1
ATOM 1636 O O . TYR B 1 89 ? -3.461 1.971 12.461 1 98.69 89 TYR B O 1
ATOM 1644 N N . SER B 1 90 ? -3.279 -0.245 12.016 1 98.69 90 SER B N 1
ATOM 1645 C CA . SER B 1 90 ? -2.27 -0.451 13.047 1 98.69 90 SER B CA 1
ATOM 1646 C C . SER B 1 90 ? -0.93 0.155 12.641 1 98.69 90 SER B C 1
ATOM 1648 O O . SER B 1 90 ? -0.741 0.536 11.484 1 98.69 90 SER B O 1
ATOM 1650 N N . ASP B 1 91 ? -0.012 0.277 13.641 1 98.62 91 ASP B N 1
ATOM 1651 C CA . ASP B 1 91 ? 1.329 0.769 13.344 1 98.62 91 ASP B CA 1
ATOM 1652 C C . ASP B 1 91 ? 1.998 -0.084 12.266 1 98.62 91 ASP B C 1
ATOM 1654 O O . ASP B 1 91 ? 2.668 0.445 11.375 1 98.62 91 ASP B O 1
ATOM 1658 N N . GLU B 1 92 ? 1.806 -1.404 12.336 1 98.31 92 GLU B N 1
ATOM 1659 C CA . GLU B 1 92 ? 2.389 -2.314 11.352 1 98.31 92 GLU B CA 1
ATOM 1660 C C . GLU B 1 92 ? 1.814 -2.068 9.961 1 98.31 92 GLU B C 1
ATOM 1662 O O . GLU B 1 92 ? 2.545 -2.1 8.969 1 98.31 92 GLU B O 1
ATOM 1667 N N . GLN B 1 93 ? 0.521 -1.824 9.922 1 98.81 93 GLN B N 1
ATOM 1668 C CA . GLN B 1 93 ? -0.124 -1.52 8.648 1 98.81 93 GLN B CA 1
ATOM 1669 C C . GLN B 1 93 ? 0.379 -0.196 8.086 1 98.81 93 GLN B C 1
ATOM 1671 O O . GLN B 1 93 ? 0.677 -0.099 6.891 1 98.81 93 GLN B O 1
ATOM 1676 N N . ILE B 1 94 ? 0.474 0.817 8.922 1 98.88 94 ILE B N 1
ATOM 1677 C CA . ILE B 1 94 ? 0.972 2.125 8.516 1 98.88 94 ILE B CA 1
ATOM 1678 C C . ILE B 1 94 ? 2.395 1.992 7.977 1 98.88 94 ILE B C 1
ATOM 1680 O O . ILE B 1 94 ? 2.725 2.561 6.93 1 98.88 94 ILE B O 1
ATOM 1684 N N . ARG B 1 95 ? 3.23 1.213 8.656 1 98.69 95 ARG B N 1
ATOM 1685 C CA . ARG B 1 95 ? 4.609 1.02 8.219 1 98.69 95 ARG B CA 1
ATOM 1686 C C . ARG B 1 95 ? 4.66 0.348 6.848 1 98.69 95 ARG B C 1
ATOM 1688 O O . ARG B 1 95 ? 5.457 0.733 5.992 1 98.69 95 ARG B O 1
ATOM 1695 N N . ALA B 1 96 ? 3.811 -0.622 6.641 1 98.75 96 ALA B N 1
ATOM 1696 C CA . ALA B 1 96 ? 3.793 -1.311 5.352 1 98.75 96 ALA B CA 1
ATOM 1697 C C . ALA B 1 96 ? 3.326 -0.377 4.238 1 98.75 96 ALA B C 1
ATOM 1699 O O . ALA B 1 96 ? 3.908 -0.358 3.152 1 98.75 96 ALA B O 1
ATOM 1700 N N . LEU B 1 97 ? 2.326 0.407 4.504 1 98.75 97 LEU B N 1
ATOM 1701 C CA . LEU B 1 97 ? 1.717 1.27 3.496 1 98.75 97 LEU B CA 1
ATOM 1702 C C . LEU B 1 97 ? 2.641 2.43 3.143 1 98.75 97 LEU B C 1
ATOM 1704 O O . LEU B 1 97 ? 2.582 2.959 2.031 1 98.75 97 LEU B O 1
ATOM 1708 N N . THR B 1 98 ? 3.521 2.814 4.02 1 98.62 98 THR B N 1
ATOM 1709 C CA . THR B 1 98 ? 4.371 3.98 3.791 1 98.62 98 THR B CA 1
ATOM 1710 C C . THR B 1 98 ? 5.812 3.557 3.543 1 98.62 98 THR B C 1
ATOM 1712 O O . THR B 1 98 ? 6.699 4.402 3.404 1 98.62 98 THR B O 1
ATOM 1715 N N . GLU B 1 99 ? 6.051 2.271 3.443 1 98.25 99 GLU B N 1
ATOM 1716 C CA . GLU B 1 99 ? 7.395 1.707 3.336 1 98.25 99 GLU B CA 1
ATOM 1717 C C . GLU B 1 99 ? 8.133 2.264 2.121 1 98.25 99 GLU B C 1
ATOM 1719 O O . GLU B 1 99 ? 9.352 2.451 2.16 1 98.25 99 GLU B O 1
ATOM 1724 N N . PHE B 1 100 ? 7.438 2.648 1.037 1 96.75 100 PHE B N 1
ATOM 1725 C CA . PHE B 1 100 ? 8.047 3.092 -0.211 1 96.75 100 PHE B CA 1
ATOM 1726 C C . PHE B 1 100 ? 8.953 4.293 0.026 1 96.75 100 PHE B C 1
ATOM 1728 O O . PHE B 1 100 ? 9.922 4.5 -0.705 1 96.75 100 PHE B O 1
ATOM 1735 N N . GLN B 1 101 ? 8.68 5.059 1.042 1 96.25 101 GLN B N 1
ATOM 1736 C CA . GLN B 1 101 ? 9.453 6.258 1.338 1 96.25 101 GLN B CA 1
ATOM 1737 C C . GLN B 1 101 ? 10.094 6.172 2.721 1 96.25 101 GLN B C 1
ATOM 1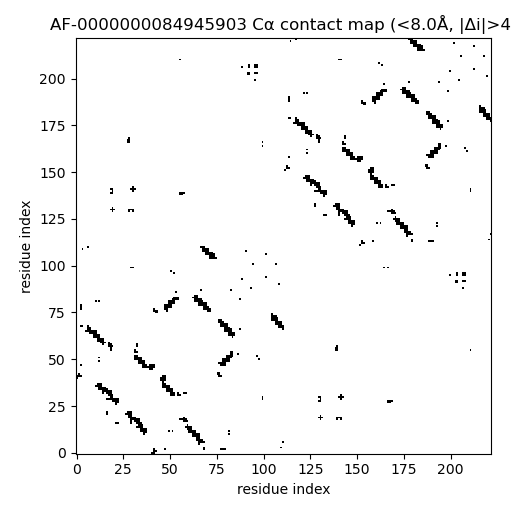739 O O . GLN B 1 101 ? 11.273 6.496 2.883 1 96.25 101 GLN B O 1
ATOM 1744 N N . GLU B 1 102 ? 9.453 5.598 3.652 1 97.5 102 GLU B N 1
ATOM 1745 C CA . GLU B 1 102 ? 9.883 5.676 5.047 1 97.5 102 GLU B CA 1
ATOM 1746 C C . GLU B 1 102 ? 11.008 4.688 5.34 1 97.5 102 GLU B C 1
ATOM 1748 O O . GLU B 1 102 ? 11.68 4.793 6.363 1 97.5 102 GLU B O 1
ATOM 1753 N N . ARG B 1 103 ? 11.219 3.758 4.426 1 96.19 103 ARG B N 1
ATOM 1754 C CA . ARG B 1 103 ? 12.297 2.787 4.617 1 96.19 103 ARG B CA 1
ATOM 1755 C C . ARG B 1 103 ? 13.656 3.469 4.613 1 96.19 103 ARG B C 1
ATOM 1757 O O . ARG B 1 103 ? 14.648 2.889 5.059 1 96.19 103 ARG B O 1
ATOM 1764 N N . TYR B 1 104 ? 13.719 4.699 4.129 1 95.94 104 TYR B N 1
ATOM 1765 C CA . TYR B 1 104 ? 14.992 5.398 4.008 1 95.94 104 TYR B CA 1
ATOM 1766 C C . TYR B 1 104 ? 15.273 6.238 5.246 1 95.94 104 TYR B C 1
ATOM 1768 O O . TYR B 1 104 ? 16.312 6.91 5.328 1 95.94 104 TYR B O 1
ATOM 1776 N N . PHE B 1 105 ? 14.375 6.195 6.207 1 97.38 105 PHE B N 1
ATOM 1777 C CA . PHE B 1 105 ? 14.484 7.027 7.398 1 97.38 105 PHE B CA 1
ATOM 1778 C C . PHE B 1 105 ? 14.258 6.203 8.656 1 97.38 105 PHE B C 1
ATOM 1780 O O . PHE B 1 105 ? 13.586 5.176 8.617 1 97.38 105 PHE B O 1
ATOM 1787 N N . ASN B 1 106 ? 14.914 6.609 9.773 1 98 106 ASN B N 1
ATOM 1788 C CA . ASN B 1 106 ? 14.5 6.148 11.094 1 98 106 ASN B CA 1
ATOM 1789 C C . ASN B 1 106 ? 13.305 6.949 11.617 1 98 106 ASN B C 1
ATOM 1791 O O . ASN B 1 106 ? 13.25 8.164 11.445 1 98 106 ASN B O 1
ATOM 1795 N N . SER B 1 107 ? 12.328 6.195 12.109 1 97.81 107 SER B N 1
ATOM 1796 C CA . SER B 1 107 ? 11.141 6.934 12.531 1 97.81 107 SER B CA 1
ATOM 1797 C C . SER B 1 107 ? 10.406 6.211 13.656 1 97.81 107 SER B C 1
ATOM 1799 O O . SER B 1 107 ? 10.656 5.027 13.906 1 97.81 107 SER B O 1
ATOM 1801 N N . VAL B 1 108 ? 9.641 6.965 14.391 1 97.81 108 VAL B N 1
ATOM 1802 C CA . VAL B 1 108 ? 8.688 6.43 15.352 1 97.81 108 VAL B CA 1
ATOM 1803 C C . VAL B 1 108 ? 7.27 6.84 14.953 1 97.81 108 VAL B C 1
ATOM 1805 O O . VAL B 1 108 ? 7.078 7.82 14.227 1 97.81 108 VAL B O 1
ATOM 1808 N N . ILE B 1 109 ? 6.332 6.035 15.289 1 98.25 109 ILE B N 1
ATOM 1809 C CA . ILE B 1 109 ? 4.93 6.363 15.062 1 98.25 109 ILE B CA 1
ATOM 1810 C C . ILE B 1 109 ? 4.281 6.789 16.375 1 98.25 109 ILE B C 1
ATOM 1812 O O . ILE B 1 109 ? 4.324 6.051 17.375 1 98.25 109 ILE B O 1
ATOM 1816 N N . LEU B 1 110 ? 3.754 7.988 16.328 1 96.94 110 LEU B N 1
ATOM 1817 C CA . LEU B 1 110 ? 3.059 8.539 17.484 1 96.94 110 LEU B CA 1
ATOM 1818 C C . LEU B 1 110 ? 1.546 8.43 17.312 1 96.94 110 LEU B C 1
ATOM 1820 O O . LEU B 1 110 ? 1.013 8.727 16.234 1 96.94 110 LEU B O 1
ATOM 1824 N N . ARG B 1 111 ? 0.822 7.988 18.469 1 94.5 111 ARG B N 1
ATOM 1825 C CA . ARG B 1 111 ? -0.629 7.84 18.438 1 94.5 111 ARG B CA 1
ATOM 1826 C C . ARG B 1 111 ? -1.266 8.32 19.734 1 94.5 111 ARG B C 1
ATOM 1828 O O . ARG B 1 111 ? -0.61 8.344 20.781 1 94.5 111 ARG B O 1
#

InterPro domains:
  IPR008162 Inorganic pyrophosphatase [PF00719] (28-105)
  IPR036649 Inorganic pyrophosphatase superfamily [G3DSA:3.90.80.10] (8-110)
  IPR036649 Inorganic pyrophosphatase superfamily [SSF50324] (9-105)

pLDDT: mean 93.83, std 8.0, range [53.25, 98.94]

Organism: NCBI:txid445974

Nearest PDB structures (foldseek):
  2eip-assembly1_A  TM=7.571E-01  e=6.454E-06  Escherichia coli
  3lo0-assembly1_A  TM=7.166E-01  e=3.582E-06  Ehrlichia chaffeensis str. Arkansas
  1mjz-assembly1_A  TM=7.381E-01  e=1.308E-05  Escherichia coli
  3ld3-assembly1_A  TM=6.634E-01  e=5.409E-06  Anaplasma phagocytophilum str. HZ
  3i4q-assembly1_A  TM=6.350E-01  e=9.746E-06  Oleispira antarctica

Secondary structure (DSSP, 8-state):
--GGGGTT-EEEEEEEE-TTPBPTTT-PBPSSEEEEETT---TTSSPEEEEE-S--S--SEEEEEEEEEEEESSSS--EEEEE-TT----HHHHHHHHHHHHTTS-EEEE-/--GGGGTT-EEEEEEEE-TTPBPTTT-PBPSSEEEEETT---TTSSPEEEEE-S--S--SEEEEEEEEEEEESSSS--EEEEE-TT----HHHHHHHHHHHHTTS-EEEE-

Foldseek 3Di:
DAPCVQAFHKAKWFFPQWQQRADPPPGDGQNFTKGFGPPDQFPVRDTAIETEPPDRGTDRMDIFTFHKKKAFPVDRHIYTYGYHPPDDDDPVRVCVNCVVPCVVTHTDIGD/DAPCVQAFHKAKWFFPQWAQRADPPPGDGQNFTKGFGPPDQAPVRDTAIETEPPDRGTDRMDIFTFHKKKAFPVDRHIYTYGYHPPDDDDPVRVCVNCVVPCVVTHTDIGD

Sequence (222 aa):
MLCRDYLYQEVEVLIDRPLGSQHPQYGFIYPLNYGFIENTVSGDGEELDAYLLGVFEPVERYRGVVIAVIQRTNDNDDKLIVVPHNVDYSDEQIRALTEFQERYFNSVILRMLCRDYLYQEVEVLIDRPLGSQHPQYGFIYPLNYGFIENTVSGDGEELDAYLLGVFEPVERYRGVVIAVIQRTNDNDDKLIVVPHNVDYSDEQIRALTEFQERYFNSVILR

Solvent-accessible surface area (backbone atoms only — not comparable to full-atom values): 12206 Å² total; per-residue (Å²): 121,60,81,72,72,45,56,72,33,76,45,56,35,44,35,82,37,28,36,38,33,60,40,92,85,81,63,42,51,33,60,37,30,28,30,27,32,78,97,42,56,37,97,71,70,38,59,34,34,29,41,40,46,94,52,69,58,62,52,62,57,48,74,26,31,21,68,32,32,42,41,36,76,81,46,85,61,54,31,37,33,29,22,49,83,98,56,85,74,53,73,63,27,49,49,55,70,44,36,84,62,49,71,81,51,53,66,47,79,46,118,123,60,80,73,74,44,55,72,34,76,45,56,34,44,36,82,38,28,35,40,33,60,40,91,85,81,64,44,50,32,60,38,30,29,30,26,33,78,96,43,59,35,97,72,70,38,58,35,35,29,41,40,47,95,52,69,57,62,50,62,60,50,74,24,31,21,68,32,32,42,39,36,77,80,46,85,61,53,31,36,34,30,22,48,84,98,56,84,73,52,72,63,26,50,48,56,71,43,36,86,62,49,71,82,51,52,64,48,78,46,118

Radius of gyration: 18.02 Å; Cα contacts (8 Å, |Δi|>4): 540; chains: 2; bounding box: 34×55×36 Å